Protein 7KV6 (pdb70)

Nearest PDB structures (foldseek):
  7kv6-assembly1_AAA  TM=1.004E+00  e=7.519E-52  Bacteroides fluxus YIT 12057
  7kv7-assembly1_BBB  TM=9.861E-01  e=8.274E-49  Bacteroides fluxus YIT 12057
  7kv5-assembly1_AAA  TM=1.002E+00  e=2.166E-47  Bacteroides fluxus YIT 12057
  7kv7-assembly1_AAA  TM=9.924E-01  e=2.673E-47  Bacteroides fluxus YIT 12057
  1l0q-assembly4_D  TM=6.510E-01  e=2.406E-03  Methanosarcina mazei S-6

Foldseek 3Di:
DDDLVQWDWDWAQDVPNQKTKIATPGNDPPWWKKKDFQQPDIGTDRIDIDGAQAFDKGKMWIDTDDDDDIDIDIDTDHFHDPVPDDPLLQLCQVHRAHKFKKFQPLQAKQQKAKDFAPVGPVDPPGRVVDIAGRNLPVFAFQRQWMKMFGQHRHGKIAIGGPQWFFEAPLQQVVDDFDWDATPSGGTIGGDGDDRIWGWDDDPQWIFIPPQDDNRYGQRGRIWGFPDGGNFKTWTKDAGPRDHRMIMIHIIGTDD

B-factor: mean 34.95, std 10.22, range [0.5, 83.03]

Secondary structure (P-SEA, 3-state):
ccccccccbbbbbcccccbbbbbbbccccccbbbbcccccccccccbbbbbbccbbbbbbbbbbcccbbbbbbbbbbcccccccccaaaaaaaccccbbbbbccccccccccccccccccccccccccccccccccccccccccbbbbbbccccbbbbbbccccccccaaaaaaccccccccccccccccccccccccccccccbbbbcccccccccccccbbbbcccccccccbbbbbcccccbbbbbbbcccc

Solvent-accessible surface area: 12165 Å² total; per-residue (Å²): 98,20,135,65,94,25,13,44,9,64,25,78,78,38,131,55,77,7,47,1,41,0,94,20,64,21,99,49,109,82,21,47,3,38,4,67,2,32,50,83,75,100,28,163,27,89,97,20,90,2,43,0,38,20,30,69,85,33,70,0,18,0,23,0,93,122,42,61,27,68,28,81,67,102,23,103,9,79,100,25,19,110,96,56,8,75,93,72,0,24,60,0,1,51,20,54,114,56,74,37,34,1,26,4,11,96,66,110,101,13,0,3,0,18,0,4,3,63,83,30,135,98,78,81,31,68,20,65,128,91,55,0,72,41,75,35,25,48,122,14,2,0,19,64,0,35,0,18,0,30,4,101,31,14,50,30,1,42,8,79,25,166,23,68,0,2,0,21,33,32,0,19,124,142,26,138,25,94,46,61,107,24,65,28,23,64,60,11,0,92,46,147,21,107,175,67,6,70,4,74,9,110,51,78,94,0,95,10,30,78,114,0,2,1,0,3,21,3,31,28,25,45,2,42,13,98,45,27,66,123,100,40,0,36,0,12,8,67,10,72,39,53,116,25,36,1,18,1,0,50,1,36,39,109,145

Sequence (255 aa):
KPQESQLSFTATPGSNPNVVTLKNTSSLKGLVVTWDLGNGVTAKGEEVVASYPFANTYTIAMTAYNGSTTITQTITIANNDESQIEPKAIILAGGLTGSKTWVFDRAHDGHFGVGPGAGNPDYNGTPSWWSCPAEGKAECALYENEFSFHLDGGYNMMTWVNKGKIYTNGAGKDKLPGVATVPGAGDFDVEYIPKEAYTFTVDGDDKLKLSDDAFFGHFAGTSTYTIKTLNENELYLECSSAVESGNGWWYRFVPKK

Structure (mmCIF, N/CA/C/O backbone):
data_7KV6
#
_entry.id   7KV6
#
_cell.length_a   59.980
_cell.length_b   77.222
_cell.length_c   148.379
_cell.angle_alpha   90.000
_cell.angle_beta   90.000
_cell.angle_gamma   90.000
#
_symmetry.space_group_name_H-M   'I 2 2 2'
#
loop_
_entity.id
_entity.type
_entity.pdbx_description
1 polymer 'PKD domain protein'
2 branched beta-D-glucopyranose-(1-4)-beta-D-glucopyranose-(1-3)-beta-D-glucopyranose
3 non-polymer GUANIDINE
4 water water
#
loop_
_atom_site.group_PDB
_atom_site.id
_atom_site.type_symbol
_atom_site.label_atom_id
_atom_site.label_alt_id
_atom_site.label_comp_id
_atom_site.label_asym_id
_atom_site.label_entity_id
_atom_site.label_seq_id
_atom_site.pdbx_PDB_ins_code
_atom_site.Cartn_x
_atom_site.Cartn_y
_atom_site.Cartn_z
_atom_site.occupancy
_atom_site.B_iso_or_equiv
_atom_site.auth_seq_id
_atom_site.auth_comp_id
_atom_site.auth_asym_id
_atom_site.auth_atom_id
_atom_site.pdbx_PDB_model_num
ATOM 1 N N . LYS A 1 34 ? -20.346 -2.984 16.173 1.000 67.910 34 LYS AAA N 1
ATOM 2 C CA . LYS A 1 34 ? -20.097 -4.071 15.156 1.000 61.160 34 LYS AAA CA 1
ATOM 3 C C . LYS A 1 34 ? -19.693 -5.344 15.905 1.000 68.740 34 LYS AAA C 1
ATOM 4 O O . LYS A 1 34 ? -18.891 -5.303 16.839 1.000 56.980 34 LYS AAA O 1
ATOM 10 N N . PRO A 1 35 ? -20.233 -6.529 15.538 1.000 64.550 35 PRO AAA N 1
ATOM 11 C CA . PRO A 1 35 ? -19.742 -7.788 16.098 1.000 61.960 35 PRO AAA CA 1
ATOM 12 C C . PRO A 1 35 ? -18.217 -7.966 15.990 1.000 59.550 35 PRO AAA C 1
ATOM 13 O O . PRO A 1 35 ? -17.600 -7.480 15.061 1.000 60.070 35 PRO AAA O 1
ATOM 24 N N . GLN A 1 36 ? -17.621 -8.651 16.962 1.000 59.260 36 GLN AAA N 1
ATOM 25 C CA . GLN A 1 36 ? -16.158 -8.924 17.012 1.000 57.490 36 GLN AAA CA 1
ATOM 26 C C . GLN A 1 36 ? -15.923 -10.299 16.378 1.000 62.470 36 GLN AAA C 1
ATOM 27 O O . GLN A 1 36 ? -16.640 -11.217 16.772 1.000 50.260 36 GLN AAA O 1
ATOM 41 N N . GLU A 1 37 ? -14.963 -10.444 15.451 1.000 60.060 37 GLU AAA N 1
ATOM 42 C CA . GLU A 1 37 ? -14.693 -11.739 14.757 1.000 60.510 37 GLU AAA CA 1
ATOM 43 C C . GLU A 1 37 ? -14.705 -12.883 15.798 1.000 66.910 37 GLU AAA C 1
ATOM 44 O O . GLU A 1 37 ? -15.186 -13.982 15.437 1.000 65.930 37 GLU AAA O 1
ATOM 50 N N . SER A 1 38 ? -14.299 -12.613 17.057 1.000 67.910 38 SER AAA N 1
ATOM 51 C CA . SER A 1 38 ? -14.325 -13.517 18.253 1.000 64.740 38 SER AAA CA 1
ATOM 52 C C . SER A 1 38 ? -15.746 -13.952 18.663 1.000 57.440 38 SER AAA C 1
ATOM 53 O O . SER A 1 38 ? -15.902 -15.048 19.194 1.000 61.490 38 SER AAA O 1
ATOM 59 N N . GLN A 1 39 ? -16.748 -13.098 18.527 1.000 52.210 39 GLN AAA N 1
ATOM 60 C CA . GLN A 1 39 ? -18.155 -13.398 18.902 1.000 47.110 39 GLN AAA CA 1
ATOM 61 C C . GLN A 1 39 ? -18.831 -14.379 17.910 1.000 45.920 39 GLN AAA C 1
ATOM 62 O O . GLN A 1 39 ? -19.920 -14.886 18.219 1.000 43.930 39 GLN AAA O 1
ATOM 68 N N . LEU A 1 40 ? -18.286 -14.529 16.706 1.000 50.530 40 LEU AAA N 1
ATOM 69 C CA . LEU A 1 40 ? -19.062 -15.115 15.582 1.000 44.670 40 LEU AAA CA 1
ATOM 70 C C . LEU A 1 40 ? -18.594 -16.551 15.366 1.000 42.890 40 LEU AAA C 1
ATOM 71 O O . LEU A 1 40 ? -17.367 -16.832 15.394 1.000 46.190 40 LEU AAA O 1
ATOM 87 N N . SER A 1 41 ? -19.547 -17.444 15.109 1.000 42.320 41 SER AAA N 1
ATOM 88 C CA . SER A 1 41 ? -19.197 -18.814 14.685 1.000 40.690 41 SER AAA CA 1
ATOM 89 C C . SER A 1 41 ? -20.340 -19.412 13.851 1.000 33.350 41 SER AAA C 1
ATOM 90 O O . SER A 1 41 ? -21.500 -18.970 13.952 1.000 33.400 41 SER AAA O 1
ATOM 98 N N . PHE A 1 42 ? -20.012 -20.443 13.072 1.000 40.130 42 PHE AAA N 1
ATOM 99 C CA . PHE A 1 42 ? -21.018 -21.264 12.360 1.000 37.660 42 PHE AAA CA 1
ATOM 100 C C . PHE A 1 42 ? -20.468 -22.688 12.204 1.000 35.930 42 PHE AAA C 1
ATOM 101 O O . PHE A 1 42 ? -19.231 -22.936 12.267 1.000 35.350 42 PHE AAA O 1
ATOM 118 N N . THR A 1 43 ? -21.403 -23.607 11.952 1.000 34.340 43 THR AAA N 1
ATOM 119 C CA . THR A 1 43 ? -21.102 -24.995 11.579 1.000 31.350 43 THR AAA CA 1
ATOM 120 C C . THR A 1 43 ? -21.504 -25.196 10.120 1.000 29.370 43 THR AAA C 1
ATOM 121 O O . THR A 1 43 ? -22.527 -24.625 9.691 1.000 30.230 43 THR AAA O 1
ATOM 132 N N . ALA A 1 44 ? -20.713 -26.009 9.447 1.000 32.500 44 ALA AAA N 1
ATOM 133 C CA . ALA A 1 44 ? -20.993 -26.453 8.065 1.000 31.360 44 ALA AAA CA 1
ATOM 134 C C . ALA A 1 44 ? -21.053 -27.967 8.105 1.000 32.250 44 ALA AAA C 1
ATOM 135 O O . ALA A 1 44 ? -20.005 -28.593 8.244 1.000 36.340 44 ALA AAA O 1
ATOM 142 N N . THR A 1 45 ? -22.259 -28.516 8.055 1.000 31.170 45 THR AAA N 1
ATOM 143 C CA . THR A 1 45 ? -22.478 -29.961 8.271 1.000 30.000 45 THR AAA CA 1
ATOM 144 C C . THR A 1 45 ? -22.906 -30.613 6.970 1.000 28.850 45 THR AAA C 1
ATOM 145 O O . THR A 1 45 ? -24.039 -30.389 6.544 1.000 29.610 45 THR AAA O 1
ATOM 156 N N . PRO A 1 46 ? -22.092 -31.515 6.400 1.000 28.190 46 PRO AAA N 1
ATOM 157 C CA . PRO A 1 46 ? -22.492 -32.297 5.228 1.000 28.050 46 PRO AAA CA 1
ATOM 158 C C . PRO A 1 46 ? -23.624 -33.274 5.554 1.000 29.620 46 PRO AAA C 1
ATOM 159 O O . PRO A 1 46 ? -23.603 -33.854 6.670 1.000 33.450 46 PRO AAA O 1
ATOM 170 N N . GLY A 1 47 ? -24.616 -33.397 4.691 1.000 29.700 47 GLY AAA N 1
ATOM 171 C CA . GLY A 1 47 ? -25.765 -34.300 4.922 1.000 30.820 47 GLY AAA CA 1
ATOM 172 C C . GLY A 1 47 ? -25.493 -35.714 4.436 1.000 28.100 47 GLY AAA C 1
ATOM 173 O O . GLY A 1 47 ? -24.330 -36.034 4.061 1.000 29.330 47 GLY AAA O 1
ATOM 177 N N . SER A 1 48 ? -26.520 -36.561 4.418 1.000 29.140 48 SER AAA N 1
ATOM 178 C CA . SER A 1 48 ? -26.359 -37.950 3.905 1.000 28.730 48 SER AAA CA 1
ATOM 179 C C . SER A 1 48 ? -25.874 -37.881 2.456 1.000 26.430 48 SER AAA C 1
ATOM 180 O O . SER A 1 48 ? -25.089 -38.704 2.083 1.000 27.610 48 SER AAA O 1
ATOM 188 N N . ASN A 1 49 ? -26.311 -36.851 1.689 1.000 27.700 49 ASN AAA N 1
ATOM 189 C CA . ASN A 1 49 ? -25.628 -36.383 0.451 1.000 27.340 49 ASN AAA CA 1
ATOM 190 C C . ASN A 1 49 ? -24.590 -35.359 0.906 1.000 25.700 49 ASN AAA C 1
ATOM 191 O O . ASN A 1 49 ? -24.964 -34.242 1.245 1.000 29.060 49 ASN AAA O 1
ATOM 202 N N . PRO A 1 50 ? -23.295 -35.687 0.949 1.000 24.700 50 PRO AAA N 1
ATOM 203 C CA . PRO A 1 50 ? -22.308 -34.775 1.524 1.000 27.340 50 PRO AAA CA 1
ATOM 204 C C . PRO A 1 50 ? -22.049 -33.560 0.607 1.000 27.350 50 PRO AAA C 1
ATOM 205 O O . PRO A 1 50 ? -21.420 -32.619 1.051 1.000 28.920 50 PRO AAA O 1
ATOM 216 N N . ASN A 1 51 ? -22.602 -33.566 -0.603 1.000 25.970 51 ASN AAA N 1
ATOM 217 C CA . ASN A 1 51 ? -22.499 -32.376 -1.482 1.000 25.530 51 ASN AAA CA 1
ATOM 218 C C . ASN A 1 51 ? -23.547 -31.348 -1.090 1.000 27.790 51 ASN AAA C 1
ATOM 219 O O . ASN A 1 51 ? -23.600 -30.260 -1.707 1.000 28.580 51 ASN AAA O 1
ATOM 230 N N . VAL A 1 52 ? -24.427 -31.672 -0.158 1.000 26.820 52 VAL AAA N 1
ATOM 231 C CA . VAL A 1 52 ? -25.450 -30.724 0.333 1.000 24.680 52 VAL AAA CA 1
ATOM 232 C C . VAL A 1 52 ? -25.145 -30.449 1.793 1.000 28.370 52 VAL AAA C 1
ATOM 233 O O . VAL A 1 52 ? -25.130 -31.398 2.603 1.000 28.060 52 VAL AAA O 1
ATOM 246 N N . VAL A 1 53 ? -24.840 -29.191 2.077 1.000 27.410 53 VAL AAA N 1
ATOM 247 C CA . VAL A 1 53 ? -24.211 -28.790 3.366 1.000 26.140 53 VAL AAA CA 1
ATOM 248 C C . VAL A 1 53 ? -25.139 -27.822 4.076 1.000 28.340 53 VAL AAA C 1
ATOM 249 O O . VAL A 1 53 ? -25.627 -26.889 3.462 1.000 29.820 53 VAL AAA O 1
ATOM 262 N N . THR A 1 54 ? -25.390 -28.062 5.360 1.000 27.110 54 THR AAA N 1
ATOM 263 C CA . THR A 1 54 ? -26.232 -27.180 6.179 1.000 25.030 54 THR AAA CA 1
ATOM 264 C C . THR A 1 54 ? -25.331 -26.197 6.926 1.000 28.060 54 THR AAA C 1
ATOM 265 O O . THR A 1 54 ? -24.371 -26.648 7.603 1.000 28.350 54 THR AAA O 1
ATOM 276 N N . LEU A 1 55 ? -25.611 -24.910 6.752 1.000 28.710 55 LEU AAA N 1
ATOM 277 C CA . LEU A 1 55 ? -24.811 -23.813 7.341 1.000 30.880 55 LEU AAA CA 1
ATOM 278 C C . LEU A 1 55 ? -25.648 -23.271 8.497 1.000 30.540 55 LEU AAA C 1
ATOM 279 O O . LEU A 1 55 ? -26.822 -22.886 8.290 1.000 29.140 55 LEU AAA O 1
ATOM 295 N N . LYS A 1 56 ? -25.111 -23.328 9.721 1.000 34.310 56 LYS AAA N 1
ATOM 296 C CA . LYS A 1 56 ? -25.889 -22.873 10.892 1.000 32.970 56 LYS AAA CA 1
ATOM 297 C C . LYS A 1 56 ? -25.081 -21.860 11.706 1.000 31.400 56 LYS AAA C 1
ATOM 298 O O . LYS A 1 56 ? -23.926 -22.123 12.044 1.000 31.870 56 LYS AAA O 1
ATOM 317 N N . ASN A 1 57 ? -25.689 -20.704 11.947 1.000 36.310 57 ASN AAA N 1
ATOM 318 C CA . ASN A 1 57 ? -25.144 -19.640 12.829 1.000 34.990 57 ASN AAA CA 1
ATOM 319 C C . ASN A 1 57 ? -25.084 -20.193 14.267 1.000 33.000 57 ASN AAA C 1
ATOM 320 O O . ASN A 1 57 ? -26.133 -20.630 14.739 1.000 36.770 57 ASN AAA O 1
ATOM 331 N N . THR A 1 58 ? -23.889 -20.205 14.863 1.000 36.180 58 THR AAA N 1
ATOM 332 C CA . THR A 1 58 ? -23.66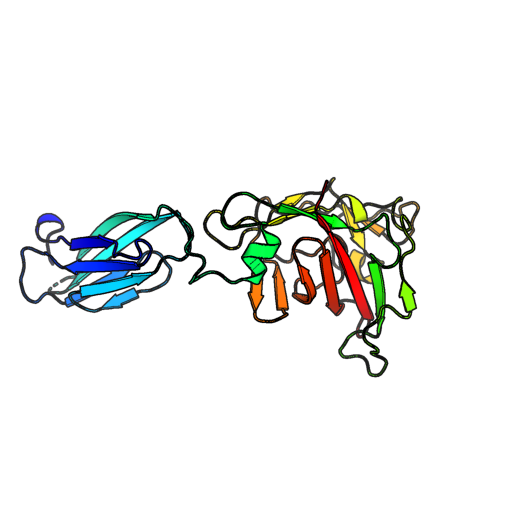0 -20.667 16.265 1.000 37.050 58 THR AAA CA 1
ATOM 333 C C . THR A 1 58 ? -23.050 -19.531 17.107 1.000 44.450 58 THR AAA C 1
ATOM 334 O O . THR A 1 58 ? -22.426 -19.815 18.143 1.000 44.580 58 THR AAA O 1
ATOM 345 N N . SER A 1 59 ? -23.259 -18.282 16.713 1.000 41.880 59 SER AAA N 1
ATOM 346 C CA . SER A 1 59 ? -22.539 -17.112 17.272 1.000 43.050 59 SER AAA CA 1
ATOM 347 C C . SER A 1 59 ? -22.880 -16.908 18.753 1.000 45.940 59 SER AAA C 1
ATOM 348 O O . SER A 1 59 ? -23.988 -17.283 19.177 1.000 42.560 59 SER AAA O 1
ATOM 356 N N . SER A 1 60 ? -21.955 -16.286 19.486 1.000 51.060 60 SER AAA N 1
ATOM 357 C CA . SER A 1 60 ? -22.123 -15.991 20.939 1.000 59.030 60 SER AAA CA 1
ATOM 358 C C . SER A 1 60 ? -23.090 -14.812 21.193 1.000 57.310 60 SER AAA C 1
ATOM 359 O O . SER A 1 60 ? -23.420 -14.627 22.355 1.000 50.950 60 SER AAA O 1
ATOM 367 N N . LEU A 1 61 ? -23.504 -14.037 20.173 1.000 56.770 61 LEU AAA N 1
ATOM 368 C CA . LEU A 1 61 ? -24.494 -12.921 20.271 1.000 56.160 61 LEU AAA CA 1
ATOM 369 C C . LEU A 1 61 ? -25.836 -13.384 19.716 1.000 56.880 61 LEU AAA C 1
ATOM 370 O O . LEU A 1 61 ? -25.784 -14.052 18.692 1.000 60.410 61 LEU AAA O 1
ATOM 376 N N . LYS A 1 62 ? -26.977 -13.002 20.315 1.000 56.410 62 LYS AAA N 1
ATOM 377 C CA . LYS A 1 62 ? -28.341 -13.532 19.991 1.000 62.530 62 LYS AAA CA 1
ATOM 378 C C . LYS A 1 62 ? -29.111 -12.604 19.028 1.000 68.740 62 LYS AAA C 1
ATOM 379 O O . LYS A 1 62 ? -28.914 -11.361 19.073 1.000 59.010 62 LYS AAA O 1
ATOM 385 N N . GLY A 1 63 ? -29.962 -13.206 18.184 1.000 71.370 63 GLY AAA N 1
ATOM 386 C CA . GLY A 1 63 ? -30.786 -12.531 17.161 1.000 71.910 63 GLY AAA CA 1
ATOM 387 C C . GLY A 1 63 ? -30.011 -11.499 16.351 1.000 71.080 63 GLY AAA C 1
ATOM 388 O O . GLY A 1 63 ? -30.553 -10.394 16.141 1.000 72.060 63 GLY AAA O 1
ATOM 392 N N . LEU A 1 64 ? -28.787 -11.824 15.914 1.000 66.930 64 LEU AAA N 1
ATOM 393 C CA . LEU A 1 64 ? -28.098 -11.115 14.800 1.000 62.540 64 LEU AAA CA 1
ATOM 394 C C . LEU A 1 64 ? -28.934 -11.346 13.521 1.000 57.860 64 LEU AAA C 1
ATOM 395 O O . LEU A 1 64 ? -29.819 -12.227 13.551 1.000 58.630 64 LEU AAA O 1
ATOM 401 N N . VAL A 1 65 ? -28.758 -10.554 12.461 1.000 55.660 65 VAL AAA N 1
ATOM 402 C CA . VAL A 1 65 ? -29.243 -10.908 11.088 1.000 50.860 65 VAL AAA CA 1
ATOM 403 C C . VAL A 1 65 ? -28.032 -11.514 10.369 1.000 45.760 65 VAL AAA C 1
ATOM 404 O O . VAL A 1 65 ? -26.987 -10.864 10.366 1.000 42.040 65 VAL AAA O 1
ATOM 409 N N . VAL A 1 66 ? -28.076 -12.754 9.868 1.000 44.160 66 VAL AAA N 1
ATOM 410 C CA . VAL A 1 66 ? -26.856 -13.309 9.201 1.000 45.800 66 VAL AAA CA 1
ATOM 411 C C . VAL A 1 66 ? -27.180 -13.571 7.729 1.000 38.490 66 VAL AAA C 1
ATOM 412 O O . VAL A 1 66 ? -28.285 -14.035 7.429 1.000 40.470 66 VAL AAA O 1
ATOM 425 N N . THR A 1 67 ? -26.223 -13.202 6.886 1.000 41.840 67 THR AAA N 1
ATOM 426 C CA . THR A 1 67 ? -26.203 -13.487 5.436 1.000 39.880 67 THR AAA CA 1
ATOM 427 C C . THR A 1 67 ? -24.989 -14.359 5.149 1.000 40.240 67 THR AAA C 1
ATOM 428 O O . THR A 1 67 ? -24.069 -14.459 5.967 1.000 41.360 67 THR AAA O 1
ATOM 439 N N . TRP A 1 68 ? -25.064 -15.079 4.040 1.000 35.550 68 TRP AAA N 1
ATOM 440 C CA . TRP A 1 68 ? -24.033 -16.049 3.680 1.000 36.240 68 TRP AAA CA 1
ATOM 441 C C . TRP A 1 68 ? -23.627 -15.852 2.231 1.000 34.200 68 TRP AAA C 1
ATOM 442 O O . TRP A 1 68 ? -24.512 -15.623 1.404 1.000 38.640 68 TRP AAA O 1
ATOM 463 N N . ASP A 1 69 ? -22.344 -16.014 2.010 1.000 35.070 69 ASP AAA N 1
ATOM 464 C CA . ASP A 1 69 ? -21.758 -16.301 0.693 1.000 38.930 69 ASP AAA CA 1
ATOM 465 C C . ASP A 1 69 ? -21.385 -17.778 0.696 1.000 36.200 69 ASP AAA C 1
ATOM 466 O O . ASP A 1 69 ? -20.409 -18.165 1.373 1.000 36.200 69 ASP AAA O 1
ATOM 475 N N . LEU A 1 70 ? -22.106 -18.593 -0.082 1.000 35.180 70 LEU AAA N 1
ATOM 476 C CA . LEU A 1 70 ? -21.854 -20.051 -0.037 1.000 34.620 70 LEU AAA CA 1
ATOM 477 C C . LEU A 1 70 ? -20.644 -20.473 -0.860 1.000 38.130 70 LEU AAA C 1
ATOM 478 O O . LEU A 1 70 ? -20.309 -21.647 -0.813 1.000 35.390 70 LEU AAA O 1
ATOM 494 N N . GLY A 1 71 ? -19.960 -19.567 -1.569 1.000 36.190 71 GLY AAA N 1
ATOM 495 C CA . GLY A 1 71 ? -18.705 -19.896 -2.265 1.000 35.900 71 GLY AAA CA 1
ATOM 496 C C . GLY A 1 71 ? -18.980 -20.538 -3.625 1.000 35.220 71 GLY AAA C 1
ATOM 497 O O . GLY A 1 71 ? -18.023 -20.953 -4.260 1.000 39.400 71 GLY AAA O 1
ATOM 501 N N . ASN A 1 72 ? -20.249 -20.653 -4.015 1.000 34.440 72 ASN AAA N 1
ATOM 502 C CA . ASN A 1 72 ? -20.669 -21.404 -5.242 1.000 42.980 72 ASN AAA CA 1
ATOM 503 C C . ASN A 1 72 ? -21.482 -20.476 -6.153 1.000 41.620 72 ASN AAA C 1
ATOM 504 O O . ASN A 1 72 ? -22.243 -21.004 -6.968 1.000 40.780 72 ASN AAA O 1
ATOM 515 N N . GLY A 1 73 ? -21.416 -19.159 -5.920 1.000 42.330 73 GLY AAA N 1
ATOM 516 C CA . GLY A 1 73 ? -22.199 -18.132 -6.624 1.000 43.450 73 GLY AAA CA 1
ATOM 517 C C . GLY A 1 73 ? -23.517 -17.798 -5.952 1.000 42.860 73 GLY AAA C 1
ATOM 518 O O . GLY A 1 73 ? -24.217 -16.925 -6.461 1.000 43.110 73 GLY AAA O 1
ATOM 522 N N . VAL A 1 74 ? -23.893 -18.465 -4.852 1.000 36.740 74 VAL AAA N 1
ATOM 523 C CA . VAL A 1 74 ? -25.227 -18.286 -4.210 1.000 34.940 74 VAL AAA CA 1
ATOM 524 C C . VAL A 1 74 ? -24.982 -17.526 -2.907 1.000 33.740 74 VAL AAA C 1
ATOM 525 O O . VAL A 1 74 ? -23.947 -17.785 -2.276 1.000 35.490 74 VAL AAA O 1
ATOM 538 N N . THR A 1 75 ? -25.881 -16.604 -2.587 1.000 36.400 75 THR AAA N 1
ATOM 539 C CA . THR A 1 75 ? -25.910 -15.897 -1.283 1.000 36.310 75 THR AAA CA 1
ATOM 540 C C . THR A 1 75 ? -27.245 -16.210 -0.643 1.000 37.060 75 THR AAA C 1
ATOM 541 O O . THR A 1 75 ? -28.205 -16.560 -1.339 1.000 37.820 75 THR AAA O 1
ATOM 552 N N . ALA A 1 76 ? -27.315 -16.155 0.682 1.000 35.630 76 ALA AAA N 1
ATOM 553 C CA . ALA A 1 76 ? -28.519 -16.566 1.414 1.000 37.330 76 ALA AAA CA 1
ATOM 554 C C . ALA A 1 76 ? -28.625 -15.718 2.689 1.000 33.130 76 ALA AAA C 1
ATOM 555 O O . ALA A 1 76 ? -27.609 -15.147 3.088 1.000 38.740 76 ALA AAA O 1
ATOM 562 N N . LYS A 1 77 ? -29.823 -15.640 3.231 1.000 37.230 77 LYS AAA N 1
ATOM 563 C CA . LYS A 1 77 ? -30.095 -14.980 4.531 1.000 39.080 77 LYS AAA CA 1
ATOM 564 C C . LYS A 1 77 ? -30.998 -15.887 5.362 1.000 36.440 77 LYS AAA C 1
ATOM 565 O O . LYS A 1 77 ? -32.027 -16.365 4.877 1.000 39.290 77 LYS AAA O 1
ATOM 584 N N . GLY A 1 78 ? -30.630 -16.081 6.633 1.000 41.510 78 GLY AAA N 1
ATOM 585 C CA . GLY A 1 78 ? -31.323 -16.997 7.548 1.000 40.350 78 GLY AAA CA 1
ATOM 586 C C . GLY A 1 78 ? -30.343 -17.573 8.554 1.000 34.590 78 GLY AAA C 1
ATOM 587 O O . GLY A 1 78 ? -29.143 -17.617 8.283 1.000 37.230 78 GLY AAA O 1
ATOM 591 N N . GLU A 1 79 ? -30.858 -18.028 9.694 1.000 39.280 79 GLU AAA N 1
ATOM 592 C CA . GLU A 1 79 ? -30.021 -18.598 10.771 1.000 38.910 79 GLU AAA CA 1
ATOM 593 C C . GLU A 1 79 ? -29.434 -19.924 10.268 1.000 34.070 79 GLU AAA C 1
ATOM 594 O O . GLU A 1 79 ? -28.329 -20.300 10.706 1.000 32.210 79 GLU AAA O 1
ATOM 606 N N . GLU A 1 80 ? -30.214 -20.657 9.478 1.000 34.140 80 GLU AAA N 1
ATOM 607 C CA . GLU A 1 80 ? -29.783 -21.994 8.998 1.000 31.900 80 GLU AAA CA 1
ATOM 608 C C . GLU A 1 80 ? -30.197 -22.112 7.531 1.000 30.030 80 GLU AAA C 1
ATOM 609 O O . GLU A 1 80 ? -31.386 -21.965 7.255 1.000 31.880 80 GLU AAA O 1
ATOM 621 N N . VAL A 1 81 ? -29.226 -22.330 6.669 1.000 31.880 81 VAL AAA N 1
ATOM 622 C CA . VAL A 1 81 ? -29.451 -22.396 5.200 1.000 31.580 81 VAL AAA CA 1
ATOM 623 C C . VAL A 1 81 ? -28.749 -23.633 4.683 1.000 30.760 81 VAL AAA C 1
ATOM 624 O O . VAL A 1 81 ? -27.810 -24.078 5.312 1.000 31.760 81 VAL AAA O 1
ATOM 637 N N . VAL A 1 82 ? -29.125 -24.056 3.479 1.000 29.150 82 VAL AAA N 1
ATOM 638 C CA . VAL A 1 82 ? -28.485 -25.206 2.829 1.000 26.690 82 VAL AAA CA 1
ATOM 639 C C . VAL A 1 82 ? -27.807 -24.764 1.527 1.000 28.630 82 VAL AAA C 1
ATOM 640 O O . VAL A 1 82 ? -28.364 -23.883 0.825 1.000 31.450 82 VAL AAA O 1
ATOM 653 N N . ALA A 1 83 ? -26.627 -25.316 1.278 1.000 26.050 83 ALA AAA N 1
ATOM 654 C CA . ALA A 1 83 ? -25.778 -25.039 0.107 1.000 27.650 83 ALA AAA CA 1
ATOM 655 C C . ALA A 1 83 ? -25.595 -26.364 -0.615 1.000 31.070 83 ALA AAA C 1
ATOM 656 O O . ALA A 1 83 ? -25.455 -27.381 0.056 1.000 31.630 83 ALA AAA O 1
ATOM 663 N N . SER A 1 84 ? -25.534 -26.327 -1.928 1.000 26.880 84 SER AAA N 1
ATOM 664 C CA . SER A 1 84 ? -25.300 -27.538 -2.739 1.000 28.500 84 SER AAA CA 1
ATOM 665 C C . SER A 1 84 ? -24.104 -27.292 -3.650 1.000 28.750 84 SER AAA C 1
ATOM 666 O O . SER A 1 84 ? -24.022 -26.213 -4.303 1.000 28.700 84 SER AAA O 1
ATOM 674 N N . TYR A 1 85 ? -23.212 -28.272 -3.745 1.000 26.170 85 TYR AAA N 1
ATOM 675 C CA . TYR A 1 85 ? -21.958 -28.167 -4.524 1.000 30.030 85 TYR AAA CA 1
ATOM 676 C C . TYR A 1 85 ? -21.901 -29.373 -5.447 1.000 30.670 85 TYR AAA C 1
ATOM 677 O O . TYR A 1 85 ? -21.479 -30.447 -5.015 1.000 31.390 85 TYR AAA O 1
ATOM 695 N N . PRO A 1 86 ? -22.269 -29.230 -6.735 1.000 30.730 86 PRO AAA N 1
ATOM 696 C CA . PRO A 1 86 ? -22.193 -30.364 -7.662 1.000 28.810 86 PRO AAA CA 1
ATOM 697 C C . PRO A 1 86 ? -20.774 -30.926 -7.732 1.000 27.860 86 PRO AAA C 1
ATOM 698 O O . PRO A 1 86 ? -20.583 -32.120 -7.914 1.000 28.700 86 PRO AAA O 1
ATOM 709 N N . PHE A 1 87 ? -19.777 -30.050 -7.733 1.000 26.930 87 PHE AAA N 1
ATOM 710 C CA . PHE A 1 87 ? -18.376 -30.436 -8.058 1.000 27.090 87 PHE AAA CA 1
ATOM 711 C C . PHE A 1 87 ? -17.492 -30.556 -6.811 1.000 26.220 87 PHE AAA C 1
ATOM 712 O O . PHE A 1 87 ? -17.496 -29.662 -5.945 1.000 27.300 87 PHE AAA O 1
ATOM 729 N N . ALA A 1 88 ? -16.720 -31.641 -6.737 1.000 29.080 88 ALA AAA N 1
ATOM 730 C CA . ALA A 1 88 ? -15.631 -31.796 -5.743 1.000 31.010 88 ALA AAA CA 1
ATOM 731 C C . ALA A 1 88 ? -14.714 -30.598 -5.887 1.000 33.330 88 ALA AAA C 1
ATOM 732 O O . ALA A 1 88 ? -14.359 -30.209 -7.049 1.000 34.000 88 ALA AAA O 1
ATOM 739 N N . ASN A 1 89 ? -14.480 -29.917 -4.781 1.000 30.990 89 ASN AAA N 1
ATOM 740 C CA . ASN A 1 89 ? -13.497 -28.820 -4.705 1.000 32.090 89 ASN AAA CA 1
ATOM 741 C C . ASN A 1 89 ? -13.393 -28.375 -3.242 1.000 37.470 89 ASN AAA C 1
ATOM 742 O O . ASN A 1 89 ? -14.175 -28.862 -2.418 1.000 31.970 89 ASN AAA O 1
ATOM 753 N N . THR A 1 90 ? -12.507 -27.429 -2.947 1.000 33.870 90 THR AAA N 1
ATOM 754 C CA . THR A 1 90 ? -12.608 -26.619 -1.708 1.000 34.870 90 THR AAA CA 1
ATOM 755 C C . THR A 1 90 ? -13.336 -25.310 -2.005 1.000 35.780 90 THR AAA C 1
ATOM 756 O O . THR A 1 90 ? -13.184 -24.728 -3.116 1.000 40.970 90 THR AAA O 1
ATOM 767 N N . TYR A 1 91 ? -14.173 -24.906 -1.077 1.000 33.720 91 TYR AAA N 1
ATOM 768 C CA . TYR A 1 91 ? -15.043 -23.725 -1.197 1.000 29.540 91 TYR AAA CA 1
ATOM 769 C C . TYR A 1 91 ? -14.832 -22.905 0.075 1.000 33.630 91 TYR AAA C 1
ATOM 770 O O . TYR A 1 91 ? -14.656 -23.486 1.168 1.000 36.770 91 TYR AAA O 1
ATOM 788 N N . THR A 1 92 ? -14.968 -21.600 -0.075 1.000 37.720 92 THR AAA N 1
ATOM 789 C CA . THR A 1 92 ? -14.918 -20.641 1.041 1.000 36.160 92 THR AAA CA 1
ATOM 790 C C . THR A 1 92 ? -16.340 -20.215 1.331 1.000 33.690 92 THR AAA C 1
ATOM 791 O O . THR A 1 92 ? -17.028 -19.779 0.432 1.000 38.230 92 THR AAA O 1
ATOM 802 N N . ILE A 1 93 ? -16.781 -20.396 2.566 1.000 34.660 93 ILE AAA N 1
ATOM 803 C CA . ILE A 1 93 ? -18.112 -19.937 3.017 1.000 34.520 93 ILE AAA CA 1
ATOM 804 C C . ILE A 1 93 ? -17.878 -18.701 3.877 1.000 35.640 93 ILE AAA C 1
ATOM 805 O O . ILE A 1 93 ? -16.985 -18.787 4.718 1.000 38.560 93 ILE AAA O 1
ATOM 821 N N . ALA A 1 94 ? -18.666 -17.652 3.677 1.000 33.860 94 ALA AAA N 1
ATOM 822 C CA . ALA A 1 94 ? -18.585 -16.401 4.464 1.000 35.520 94 ALA AAA CA 1
ATOM 823 C C . ALA A 1 94 ? -19.929 -16.113 5.113 1.000 39.180 94 ALA AAA C 1
ATOM 824 O O . ALA A 1 94 ? -20.975 -16.021 4.429 1.000 39.160 94 ALA AAA O 1
ATOM 831 N N . MET A 1 95 ? -19.903 -15.968 6.439 1.000 38.460 95 MET AAA N 1
ATOM 832 C CA . MET A 1 95 ? -21.083 -15.519 7.203 1.000 37.100 95 MET AAA CA 1
ATOM 833 C C . MET A 1 95 ? -20.831 -14.083 7.641 1.000 38.090 95 MET AAA C 1
ATOM 834 O O . MET A 1 95 ? -19.750 -13.849 8.192 1.000 40.650 95 MET AAA O 1
ATOM 848 N N . THR A 1 96 ? -21.781 -13.220 7.343 1.000 39.080 96 THR AAA N 1
ATOM 849 C CA . THR A 1 96 ? -21.782 -11.785 7.722 1.000 43.020 96 THR AAA CA 1
ATOM 850 C C . THR A 1 96 ? -22.913 -11.569 8.720 1.000 42.390 96 THR AAA C 1
ATOM 851 O O . THR A 1 96 ? -24.104 -11.769 8.379 1.000 44.010 96 THR AAA O 1
ATOM 862 N N . ALA A 1 97 ? -22.572 -11.149 9.943 1.000 44.880 97 ALA AAA N 1
ATOM 863 C CA . ALA A 1 97 ? -23.570 -10.807 10.978 1.000 47.930 97 ALA AAA CA 1
ATOM 864 C C . ALA A 1 97 ? -23.776 -9.284 10.983 1.000 42.160 97 ALA AAA C 1
ATOM 865 O O . ALA A 1 97 ? -22.787 -8.574 10.802 1.000 45.120 97 ALA AAA O 1
ATOM 872 N N . TYR A 1 98 ? -25.014 -8.847 11.169 1.000 50.970 98 TYR AAA N 1
ATOM 873 C CA . TYR A 1 98 ? -25.440 -7.424 11.210 1.000 58.040 98 TYR AAA CA 1
ATOM 874 C C . TYR A 1 98 ? -26.091 -7.109 12.561 1.000 57.840 98 TYR AAA C 1
ATOM 875 O O . TYR A 1 98 ? -27.053 -7.834 12.903 1.000 58.370 98 TYR AAA O 1
ATOM 893 N N . ASN A 1 99 ? -25.609 -6.066 13.262 1.000 60.370 99 ASN AAA N 1
ATOM 894 C CA . ASN A 1 99 ? -26.266 -5.435 14.451 1.000 66.760 99 ASN AAA CA 1
ATOM 895 C C . ASN A 1 99 ? -26.559 -3.954 14.162 1.000 66.520 99 ASN AAA C 1
ATOM 896 O O . ASN A 1 99 ? -25.664 -3.299 13.566 1.000 62.740 99 ASN AAA O 1
ATOM 907 C CA . GLY A 1 102 ? -22.234 -2.808 12.270 1.000 53.490 102 GLY AAA CA 1
ATOM 908 C C . GLY A 1 102 ? -22.415 -4.151 11.547 1.000 51.100 102 GLY AAA C 1
ATOM 909 O O . GLY A 1 102 ? -23.349 -4.892 11.920 1.000 64.400 102 GLY AAA O 1
ATOM 912 N N . SER A 1 103 ? -21.573 -4.444 10.546 1.000 55.620 103 SER AAA N 1
ATOM 913 C CA . SER A 1 103 ? -21.475 -5.744 9.811 1.000 52.480 103 SER AAA CA 1
ATOM 914 C C . SER A 1 103 ? -20.100 -6.344 10.086 1.000 50.070 103 SER AAA C 1
ATOM 915 O O . SER A 1 103 ? -19.106 -5.603 9.955 1.000 56.360 103 SER AAA O 1
ATOM 921 N N . THR A 1 104 ? -20.032 -7.646 10.389 1.000 46.760 104 THR AAA N 1
ATOM 922 C CA . THR A 1 104 ? -18.758 -8.386 10.516 1.000 46.200 104 THR AAA CA 1
ATOM 923 C C . THR A 1 104 ? -18.879 -9.758 9.833 1.000 43.210 104 THR AAA C 1
ATOM 924 O O . THR A 1 104 ? -19.931 -10.380 9.959 1.000 45.070 104 THR AAA O 1
ATOM 935 N N . THR A 1 105 ? -17.775 -10.215 9.250 1.000 46.870 105 THR AAA N 1
ATOM 936 C CA . THR A 1 105 ? -17.712 -11.374 8.336 1.000 45.280 105 THR AAA CA 1
ATOM 937 C C . THR A 1 105 ? -16.635 -12.312 8.831 1.000 47.440 105 THR AAA C 1
ATOM 938 O O . THR A 1 105 ? -15.504 -11.853 9.032 1.000 45.120 105 THR AAA O 1
ATOM 949 N N . ILE A 1 106 ? -16.985 -13.587 8.973 1.000 41.510 106 ILE AAA N 1
ATOM 950 C CA . ILE A 1 106 ? -15.997 -14.666 9.199 1.000 41.060 106 ILE AAA CA 1
ATOM 951 C C . ILE A 1 106 ? -16.146 -15.695 8.063 1.000 38.270 106 ILE AAA C 1
ATOM 952 O O . ILE A 1 106 ? -17.208 -15.725 7.434 1.000 44.800 106 ILE AAA O 1
ATOM 968 N N . THR A 1 107 ? -15.112 -16.490 7.846 1.000 41.560 107 THR AAA N 1
ATOM 969 C CA . THR A 1 107 ? -15.083 -17.495 6.770 1.000 43.290 107 THR AAA CA 1
ATOM 970 C C . THR A 1 107 ? -14.583 -18.823 7.319 1.000 48.640 107 THR AAA C 1
ATOM 971 O O . THR A 1 107 ? -13.887 -18.852 8.339 1.000 49.450 107 THR AAA O 1
ATOM 982 N N . GLN A 1 108 ? -14.949 -19.901 6.644 1.000 38.330 108 GLN AAA N 1
ATOM 983 C CA . GLN A 1 108 ? -14.258 -21.206 6.732 1.000 40.370 108 GLN AAA CA 1
ATOM 984 C C . GLN A 1 108 ? -14.142 -21.752 5.315 1.000 40.980 108 GLN AAA C 1
ATOM 985 O O . GLN A 1 108 ? -14.919 -21.306 4.476 1.000 40.370 108 GLN AAA O 1
ATOM 999 N N . THR A 1 109 ? -13.257 -22.713 5.128 1.000 39.770 109 THR AAA N 1
ATOM 1000 C CA . THR A 1 109 ? -13.161 -23.526 3.903 1.000 40.040 109 THR AAA CA 1
ATOM 1001 C C . THR A 1 109 ? -13.852 -24.843 4.205 1.000 38.480 109 THR AAA C 1
ATOM 1002 O O . THR A 1 109 ? -13.838 -25.290 5.380 1.000 42.060 109 THR AAA O 1
ATOM 1013 N N . ILE A 1 110 ? -14.495 -25.411 3.191 1.000 34.600 110 ILE AAA N 1
ATOM 1014 C CA . ILE A 1 110 ? -14.968 -26.815 3.225 1.000 36.860 110 ILE AAA CA 1
ATOM 1015 C C . ILE A 1 110 ? -14.387 -27.505 2.017 1.000 32.350 110 ILE AAA C 1
ATOM 1016 O O . ILE A 1 110 ? -14.239 -26.877 0.959 1.000 37.120 110 ILE AAA O 1
ATOM 1032 N N . THR A 1 111 ? -14.148 -28.784 2.177 1.000 34.700 111 THR AAA N 1
ATOM 1033 C CA . THR A 1 111 ? -13.751 -29.678 1.090 1.000 34.610 111 THR AAA CA 1
ATOM 1034 C C . THR A 1 111 ? -14.937 -30.562 0.749 1.000 34.640 111 THR AAA C 1
ATOM 1035 O O . THR A 1 111 ? -15.414 -31.303 1.619 1.000 33.600 111 THR AAA O 1
ATOM 1046 N N . ILE A 1 112 ? -15.379 -30.473 -0.498 1.000 30.340 112 ILE AAA N 1
ATOM 1047 C CA . ILE A 1 112 ? -16.350 -31.423 -1.092 1.000 31.130 112 ILE AAA CA 1
ATOM 1048 C C . ILE A 1 112 ? -15.540 -32.499 -1.800 1.000 30.270 112 ILE AAA C 1
ATOM 1049 O O . ILE A 1 112 ? -14.757 -32.150 -2.691 1.000 31.470 112 ILE AAA O 1
ATOM 1065 N N . ALA A 1 113 ? -15.747 -33.776 -1.441 1.000 30.460 113 ALA AAA N 1
ATOM 1066 C CA . ALA A 1 113 ? -14.823 -34.881 -1.793 1.000 33.520 113 ALA AAA CA 1
ATOM 1067 C C . ALA A 1 113 ? -15.079 -35.426 -3.204 1.000 31.330 113 ALA AAA C 1
ATOM 1068 O O . ALA A 1 113 ? -14.109 -35.795 -3.874 1.000 31.800 113 ALA AAA O 1
ATOM 1075 N N . ASN A 1 114 ? -16.326 -35.515 -3.648 1.000 29.230 114 ASN AAA N 1
ATOM 1076 C CA . ASN A 1 114 ? -16.669 -36.222 -4.906 1.000 30.120 114 ASN AAA CA 1
ATOM 1077 C C . ASN A 1 114 ? -17.731 -35.437 -5.666 1.000 30.880 114 ASN AAA C 1
ATOM 1078 O O . ASN A 1 114 ? -18.663 -34.915 -5.046 1.000 31.410 114 ASN AAA O 1
ATOM 1089 N N . ASN A 1 115 ? -17.636 -35.454 -6.998 1.000 29.760 115 ASN AAA N 1
ATOM 1090 C CA . ASN A 1 115 ? -18.695 -34.989 -7.911 1.000 28.600 115 ASN AAA CA 1
ATOM 1091 C C . ASN A 1 115 ? -19.995 -35.742 -7.608 1.000 26.200 115 ASN AAA C 1
ATOM 1092 O O . ASN A 1 115 ? -19.948 -36.982 -7.437 1.000 30.140 115 ASN AAA O 1
ATOM 1103 N N . ASP A 1 116 ? -21.103 -35.031 -7.631 1.000 26.180 116 ASP AAA N 1
ATOM 1104 C CA . ASP A 1 116 ? -22.476 -35.554 -7.417 1.000 27.570 116 ASP AAA CA 1
ATOM 1105 C C . ASP A 1 116 ? -23.177 -35.641 -8.774 1.000 29.010 116 ASP AAA C 1
ATOM 1106 O O . ASP A 1 116 ? -23.711 -34.628 -9.269 1.000 28.400 116 ASP AAA O 1
ATOM 1115 N N . GLU A 1 117 ? -23.250 -36.852 -9.339 1.000 29.410 117 GLU AAA N 1
ATOM 1116 C CA . GLU A 1 117 ? -23.922 -37.120 -10.636 1.000 30.170 117 GLU AAA CA 1
ATOM 1117 C C . GLU A 1 117 ? -25.346 -36.543 -10.682 1.000 31.760 117 GLU AAA C 1
ATOM 1118 O O . GLU A 1 117 ? -25.795 -36.108 -11.760 1.000 31.990 117 GLU AAA O 1
ATOM 1130 N N . SER A 1 118 ? -26.052 -36.499 -9.554 1.000 30.850 118 SER AAA N 1
ATOM 1131 C CA . SER A 1 118 ? -27.458 -36.009 -9.497 1.000 30.530 118 SER AAA CA 1
ATOM 1132 C C . SER A 1 118 ? -27.533 -34.522 -9.822 1.000 32.110 118 SER AAA C 1
ATOM 1133 O O . SER A 1 118 ? -28.631 -34.057 -10.058 1.000 32.280 118 SER AAA O 1
ATOM 1141 N N . GLN A 1 119 ? -26.419 -33.782 -9.764 1.000 30.330 119 GLN AAA N 1
ATOM 1142 C CA . GLN A 1 119 ? -26.484 -32.309 -9.990 1.000 28.340 119 GLN AAA CA 1
ATOM 1143 C C . GLN A 1 119 ? -25.624 -31.894 -11.194 1.000 29.970 119 GLN AAA C 1
ATOM 1144 O O . GLN A 1 119 ? -25.307 -30.670 -11.324 1.000 32.560 119 GLN AAA O 1
ATOM 1158 N N . ILE A 1 120 ? -25.187 -32.843 -11.999 1.000 28.540 120 ILE AAA N 1
ATOM 1159 C CA . ILE A 1 120 ? -24.291 -32.603 -13.173 1.000 28.130 120 ILE AAA CA 1
ATOM 1160 C C . ILE A 1 120 ? -25.016 -32.996 -14.459 1.000 31.650 120 ILE AAA C 1
ATOM 1161 O O . ILE A 1 120 ? -25.668 -34.069 -14.554 1.000 31.620 120 ILE AAA O 1
ATOM 1177 N N . GLU A 1 121 ? -24.869 -32.170 -15.486 1.000 29.000 121 GLU AAA N 1
ATOM 1178 C CA . GLU A 1 121 ? -25.458 -32.467 -16.808 1.000 30.670 121 GLU AAA CA 1
ATOM 1179 C C . GLU A 1 121 ? -25.038 -33.843 -17.306 1.000 27.560 121 GLU AAA C 1
ATOM 1180 O O . GLU A 1 121 ? -23.872 -34.161 -17.496 1.000 30.330 121 GLU AAA O 1
ATOM 1192 N N . PRO A 1 122 ? -25.991 -34.753 -17.604 1.000 29.050 122 PRO AAA N 1
ATOM 1193 C CA . PRO A 1 122 ? -25.635 -36.084 -18.065 1.000 29.790 122 PRO AAA CA 1
ATOM 1194 C C . PRO A 1 122 ? -24.727 -36.142 -19.304 1.000 28.680 122 PRO AAA C 1
ATOM 1195 O O . PRO A 1 122 ? -23.856 -36.957 -19.363 1.000 28.860 122 PRO AAA O 1
ATOM 1206 N N . LYS A 1 123 ? -24.951 -35.267 -20.271 1.000 28.640 123 LYS AAA N 1
ATOM 1207 C CA . LYS A 1 123 ? -24.130 -35.284 -21.515 1.000 29.610 123 LYS AAA CA 1
ATOM 1208 C C . LYS A 1 123 ? -22.684 -34.896 -21.189 1.000 28.260 123 LYS AAA C 1
ATOM 1209 O O . LYS A 1 123 ? -21.787 -35.419 -21.832 1.000 28.820 123 LYS AAA O 1
ATOM 1228 N N . ALA A 1 124 ? -22.475 -34.023 -20.215 1.000 30.580 124 ALA AAA N 1
ATOM 1229 C CA . ALA A 1 124 ? -21.113 -33.642 -19.766 1.000 29.360 124 ALA AAA CA 1
ATOM 1230 C C . ALA A 1 124 ? -20.392 -34.888 -19.275 1.000 29.790 124 ALA AAA C 1
ATOM 1231 O O . ALA A 1 124 ? -19.163 -35.024 -19.479 1.000 28.090 124 ALA AAA O 1
ATOM 1238 N N . ILE A 1 125 ? -21.107 -35.773 -18.574 1.000 28.110 125 ILE AAA N 1
ATOM 1239 C CA . ILE A 1 125 ? -20.448 -36.987 -18.025 1.000 30.010 125 ILE AAA CA 1
ATOM 1240 C C . ILE A 1 125 ? -20.062 -37.932 -19.182 1.000 28.000 125 ILE AAA C 1
ATOM 1241 O O . ILE A 1 125 ? -18.948 -38.521 -19.168 1.000 28.950 125 ILE AAA O 1
ATOM 1257 N N . ILE A 1 126 ? -20.862 -38.009 -20.229 1.000 26.940 126 ILE AAA N 1
ATOM 1258 C CA . ILE A 1 126 ? -20.500 -38.815 -21.427 1.000 28.070 126 ILE AAA CA 1
ATOM 1259 C C . ILE A 1 126 ? -19.258 -38.179 -22.081 1.000 28.540 126 ILE AAA C 1
ATOM 1260 O O . ILE A 1 126 ? -18.268 -38.897 -22.441 1.000 27.900 126 ILE AAA O 1
ATOM 1276 N N . LEU A 1 127 ? -19.259 -36.848 -22.216 1.000 28.550 127 LEU AAA N 1
ATOM 1277 C CA . LEU A 1 127 ? -18.113 -36.171 -22.867 1.000 28.920 127 LEU AAA CA 1
ATOM 1278 C C . LEU A 1 127 ? -16.832 -36.430 -22.087 1.000 29.350 127 LEU AAA C 1
ATOM 1279 O O . LEU A 1 127 ? -15.781 -36.654 -22.722 1.000 28.140 127 LEU AAA O 1
ATOM 1295 N N . ALA A 1 128 ? -16.894 -36.427 -20.750 1.000 28.580 128 ALA AAA N 1
ATOM 1296 C CA . ALA A 1 128 ? -15.716 -36.603 -19.875 1.000 26.250 128 ALA AAA CA 1
ATOM 1297 C C . ALA A 1 128 ? -15.369 -38.094 -19.621 1.000 28.460 128 ALA AAA C 1
ATOM 1298 O O . ALA A 1 128 ? -14.295 -38.345 -19.021 1.000 28.700 128 ALA AAA O 1
ATOM 1305 N N . GLY A 1 129 ? -16.225 -39.013 -20.060 1.000 28.660 129 GLY AAA N 1
ATOM 1306 C CA . GLY A 1 129 ? -16.001 -40.457 -19.917 1.000 33.600 129 GLY AAA CA 1
ATOM 1307 C C . GLY A 1 129 ? -16.287 -40.883 -18.481 1.000 35.950 129 GLY AAA C 1
ATOM 1308 O O . GLY A 1 129 ? -15.880 -42.018 -18.118 1.000 35.700 129 GLY AAA O 1
ATOM 1312 N N . GLY A 1 130 ? -16.927 -40.025 -17.693 1.000 31.350 130 GLY AAA N 1
ATOM 1313 C CA . GLY A 1 130 ? -17.233 -40.328 -16.279 1.000 34.690 130 GLY AAA CA 1
ATOM 1314 C C . GLY A 1 130 ? -17.067 -39.145 -15.375 1.000 34.710 130 GLY AAA C 1
ATOM 1315 O O . GLY A 1 130 ? -16.775 -38.057 -15.856 1.000 31.940 130 GLY AAA O 1
ATOM 1319 N N . LEU A 1 131 ? -17.264 -39.343 -14.066 1.000 30.940 131 LEU AAA N 1
ATOM 1320 C CA . LEU A 1 131 ? -17.243 -38.249 -13.074 1.000 31.310 131 LEU AAA CA 1
ATOM 1321 C C . LEU A 1 131 ? -15.821 -37.934 -12.677 1.000 29.720 131 LEU AAA C 1
ATOM 1322 O O . LEU A 1 131 ? -15.603 -36.869 -12.091 1.000 33.520 131 LEU AAA O 1
ATOM 1338 N N . THR A 1 132 ? -14.890 -38.851 -12.885 1.000 30.980 132 THR AAA N 1
ATOM 1339 C CA . THR A 1 132 ? -13.447 -38.614 -12.691 1.000 32.900 132 THR AAA CA 1
ATOM 1340 C C . THR A 1 132 ? -12.716 -38.869 -14.011 1.000 34.370 132 THR AAA C 1
ATOM 1341 O O . THR A 1 132 ? -13.266 -39.479 -14.933 1.000 37.990 132 THR AAA O 1
ATOM 1352 N N . GLY A 1 133 ? -11.484 -38.447 -14.062 1.000 34.260 133 GLY AAA N 1
ATOM 1353 C CA . GLY A 1 133 ? -10.654 -38.680 -15.243 1.000 33.860 133 GLY AAA CA 1
ATOM 1354 C C . GLY A 1 133 ? -11.058 -37.726 -16.351 1.000 36.620 133 GLY AAA C 1
ATOM 1355 O O . GLY A 1 133 ? -11.836 -36.781 -16.130 1.000 33.110 133 GLY AAA O 1
ATOM 1359 N N . SER A 1 134 ? -10.590 -38.036 -17.531 1.000 35.350 134 SER AAA N 1
ATOM 1360 C CA . SER A 1 134 ? -10.811 -37.171 -18.705 1.000 32.040 134 SER AAA CA 1
ATOM 1361 C C . SER A 1 134 ? -11.004 -38.087 -19.906 1.000 33.450 134 SER AAA C 1
ATOM 1362 O O . SER A 1 134 ? -10.707 -39.334 -19.859 1.000 33.580 134 SER AAA O 1
ATOM 1370 N N . LYS A 1 135 ? -11.569 -37.533 -20.966 1.000 27.810 135 LYS AAA N 1
ATOM 1371 C CA . LYS A 1 135 ? -11.771 -38.331 -22.165 1.000 26.370 135 LYS AAA CA 1
ATOM 1372 C C . LYS A 1 135 ? -11.437 -37.419 -23.345 1.000 31.500 135 LYS AAA C 1
ATOM 1373 O O . LYS A 1 135 ? -11.956 -36.270 -23.349 1.000 29.110 135 LYS AAA O 1
ATOM 1392 N N . THR A 1 136 ? -10.567 -37.916 -24.206 1.000 28.710 136 THR AAA N 1
ATOM 1393 C CA . THR A 1 136 ? -10.063 -37.144 -25.368 1.000 30.450 136 THR AAA CA 1
ATOM 1394 C C . THR A 1 136 ? -10.831 -37.603 -26.598 1.000 29.540 136 THR AAA C 1
ATOM 1395 O O . THR A 1 136 ? -10.990 -38.839 -26.844 1.000 29.060 136 THR AAA O 1
ATOM 1406 N N . TRP A 1 137 ? -11.260 -36.625 -27.406 1.000 27.120 137 TRP AAA N 1
ATOM 1407 C CA . TRP A 1 137 ? -12.011 -36.868 -28.641 1.000 27.790 137 TRP AAA CA 1
ATOM 1408 C C . TRP A 1 137 ? -11.222 -36.295 -29.814 1.000 27.590 137 TRP AAA C 1
ATOM 1409 O O . TRP A 1 137 ? -10.609 -35.223 -29.677 1.000 26.390 137 TRP AAA O 1
ATOM 1430 N N . VAL A 1 138 ? -11.255 -37.026 -30.910 1.000 28.200 138 VAL AAA N 1
ATOM 1431 C CA . VAL A 1 138 ? -10.502 -36.702 -32.147 1.000 28.380 138 VAL AAA CA 1
ATOM 1432 C C . VAL A 1 138 ? -11.397 -36.925 -33.347 1.000 28.100 138 VAL AAA C 1
ATOM 1433 O O . VAL A 1 138 ? -12.375 -37.677 -33.309 1.000 26.040 138 VAL AAA O 1
ATOM 1446 N N . PHE A 1 139 ? -11.108 -36.259 -34.460 1.000 27.400 139 PHE AAA N 1
ATOM 1447 C CA . PHE A 1 139 ? -11.879 -36.508 -35.686 1.000 27.670 139 PHE AAA CA 1
ATOM 1448 C C . PHE A 1 139 ? -11.892 -37.992 -36.021 1.000 26.450 139 PHE AAA C 1
ATOM 1449 O O . PHE A 1 139 ? -10.809 -38.614 -35.922 1.000 29.270 139 PHE AAA O 1
ATOM 1466 N N . ASP A 1 140 ? -13.033 -38.476 -36.491 1.000 27.060 140 ASP AAA N 1
ATOM 1467 C CA . ASP A 1 140 ? -13.257 -39.851 -36.983 1.000 28.700 140 ASP AAA CA 1
ATOM 1468 C C . ASP A 1 140 ? -12.644 -39.961 -38.394 1.000 29.000 140 ASP AAA C 1
ATOM 1469 O O . ASP A 1 140 ? -13.363 -40.299 -39.320 1.000 30.840 140 ASP AAA O 1
ATOM 1478 N N . ARG A 1 141 ? -11.341 -39.742 -38.511 1.000 29.580 141 ARG AAA N 1
ATOM 1479 C CA . ARG A 1 141 ? -10.633 -39.599 -39.822 1.000 32.220 141 ARG AAA CA 1
ATOM 1480 C C . ARG A 1 141 ? -10.689 -40.915 -40.611 1.000 33.810 141 ARG AAA C 1
ATOM 1481 O O . ARG A 1 141 ? -10.590 -40.878 -41.832 1.000 32.900 141 ARG AAA O 1
ATOM 1502 N N . ALA A 1 142 ? -10.873 -42.047 -39.939 1.000 34.690 142 ALA AAA N 1
ATOM 1503 C CA . ALA A 1 142 ? -10.792 -43.353 -40.650 1.000 38.420 142 ALA AAA CA 1
ATOM 1504 C C . ALA A 1 142 ? -12.106 -43.693 -41.359 1.000 39.620 142 ALA AAA C 1
ATOM 1505 O O . ALA A 1 142 ? -12.124 -44.697 -42.119 1.000 40.000 142 ALA AAA O 1
ATOM 1512 N N . HIS A 1 143 ? -13.170 -42.910 -41.182 1.000 31.450 143 HIS AAA N 1
ATOM 1513 C CA . HIS A 1 143 ? -14.504 -43.178 -41.773 1.000 36.570 143 HIS AAA CA 1
ATOM 1514 C C . HIS A 1 143 ? -15.000 -41.987 -42.587 1.000 39.840 143 HIS AAA C 1
ATOM 1515 O O . HIS A 1 143 ? -14.670 -40.830 -42.231 1.000 37.470 143 HIS AAA O 1
ATOM 1530 N N . ASP A 1 144 ? -15.755 -42.280 -43.642 1.000 36.970 144 ASP AAA N 1
ATOM 1531 C CA . ASP A 1 144 ? -16.375 -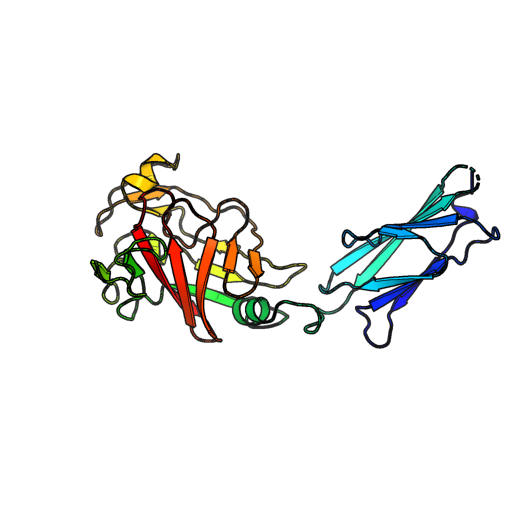41.221 -44.470 1.000 34.260 144 ASP AAA CA 1
ATOM 1532 C C . ASP A 1 144 ? -17.312 -40.432 -43.572 1.000 33.300 144 ASP AAA C 1
ATOM 1533 O O . ASP A 1 144 ? -17.887 -41.007 -42.613 1.000 35.500 144 ASP AAA O 1
ATOM 1542 N N . GLY A 1 145 ? -17.414 -39.140 -43.840 1.000 32.260 145 GLY AAA N 1
ATOM 1543 C CA . GLY A 1 145 ? -18.471 -38.251 -43.309 1.000 32.750 145 GLY AAA CA 1
ATOM 1544 C C . GLY A 1 145 ? -18.098 -37.636 -41.967 1.000 31.350 145 GLY AAA C 1
ATOM 1545 O O . GLY A 1 145 ? -19.005 -37.210 -41.259 1.000 31.600 145 GLY AAA O 1
ATOM 1549 N N . HIS A 1 146 ? -16.807 -37.542 -41.630 1.000 29.740 146 HIS AAA N 1
ATOM 1550 C CA . HIS A 1 146 ? -16.359 -37.025 -40.306 1.000 27.520 146 HIS AAA CA 1
ATOM 1551 C C . HIS A 1 146 ? -16.230 -35.509 -40.341 1.000 25.920 146 HIS AAA C 1
ATOM 1552 O O . HIS A 1 146 ? -15.982 -34.917 -39.308 1.000 24.750 146 HIS AAA O 1
ATOM 1567 N N . PHE A 1 147 ? -16.409 -34.931 -41.524 1.000 26.620 147 PHE AAA N 1
ATOM 1568 C CA . PHE A 1 147 ? -16.356 -33.471 -41.740 1.000 26.370 147 PHE AAA CA 1
ATOM 1569 C C . PHE A 1 147 ? -17.154 -33.239 -43.011 1.000 26.880 147 PHE AAA C 1
ATOM 1570 O O . PHE A 1 147 ? -17.058 -34.085 -43.934 1.000 27.460 147 PHE AAA O 1
ATOM 1587 N N . GLY A 1 148 ? -17.982 -32.216 -43.044 1.000 27.670 148 GLY AAA N 1
ATOM 1588 C CA . GLY A 1 148 ? -18.762 -31.970 -44.259 1.000 27.470 148 GLY AAA CA 1
ATOM 1589 C C . GLY A 1 148 ? -19.453 -30.648 -44.187 1.000 27.650 148 GLY AAA C 1
ATOM 1590 O O . GLY A 1 148 ? -19.487 -30.009 -43.111 1.000 25.980 148 GLY AAA O 1
ATOM 1594 N N . VAL A 1 149 ? -19.990 -30.236 -45.328 1.000 26.910 149 VAL AAA N 1
ATOM 1595 C CA . VAL A 1 149 ? -20.667 -28.935 -45.450 1.000 25.700 149 VAL AAA CA 1
ATOM 1596 C C . VAL A 1 149 ? -21.947 -29.104 -46.281 1.000 24.600 149 VAL AAA C 1
ATOM 1597 O O . VAL A 1 149 ? -22.007 -29.945 -47.154 1.000 28.600 149 VAL AAA O 1
ATOM 1610 N N . GLY A 1 150 ? -22.945 -28.344 -45.922 1.000 26.450 150 GLY AAA N 1
ATOM 1611 C CA . GLY A 1 150 ? -24.247 -28.379 -46.609 1.000 28.070 150 GLY AAA CA 1
ATOM 1612 C C . GLY A 1 150 ? -25.057 -27.180 -46.185 1.000 28.820 150 GLY AAA C 1
ATOM 1613 O O . GLY A 1 150 ? -24.623 -26.399 -45.353 1.000 25.000 150 GLY AAA O 1
ATOM 1617 N N . PRO A 1 151 ? -26.289 -27.050 -46.726 1.000 27.070 151 PRO AAA N 1
ATOM 1618 C CA . PRO A 1 151 ? -27.189 -26.021 -46.270 1.000 27.000 151 PRO AAA CA 1
ATOM 1619 C C . PRO A 1 151 ? -27.350 -26.152 -44.767 1.000 27.020 151 PRO AAA C 1
ATOM 1620 O O . PRO A 1 151 ? -27.668 -27.239 -44.308 1.000 26.950 151 PRO AAA O 1
ATOM 1631 N N . GLY A 1 152 ? -27.174 -25.037 -44.042 1.000 25.780 152 GLY AAA N 1
ATOM 1632 C CA . GLY A 1 152 ? -27.289 -25.008 -42.572 1.000 26.430 152 GLY AAA CA 1
ATOM 1633 C C . GLY A 1 152 ? -28.746 -24.996 -42.086 1.000 27.830 152 GLY AAA C 1
ATOM 1634 O O . GLY A 1 152 ? -29.681 -24.776 -42.939 1.000 26.940 152 GLY AAA O 1
ATOM 1638 N N . ALA A 1 153 ? -28.965 -25.113 -40.780 1.000 26.030 153 ALA AAA N 1
ATOM 1639 C CA . ALA A 1 153 ? -30.329 -25.302 -40.271 1.000 27.490 153 ALA AAA CA 1
ATOM 1640 C C . ALA A 1 153 ? -31.211 -24.068 -40.519 1.000 31.750 153 ALA AAA C 1
ATOM 1641 O O . ALA A 1 153 ? -32.396 -24.265 -40.525 1.000 33.550 153 ALA AAA O 1
ATOM 1648 N N . GLY A 1 154 ? -30.701 -22.854 -40.696 1.000 32.070 154 GLY AAA N 1
ATOM 1649 C CA . GLY A 1 154 ? -31.609 -21.722 -41.044 1.000 33.380 154 GLY AAA CA 1
ATOM 1650 C C . GLY A 1 154 ? -31.872 -21.565 -42.552 1.000 32.890 154 GLY AAA C 1
ATOM 1651 O O . GLY A 1 154 ? -32.633 -20.642 -42.959 1.000 32.440 154 GLY AAA O 1
ATOM 1655 N N . ASN A 1 155 ? -31.214 -22.366 -43.367 1.000 27.120 155 ASN AAA N 1
ATOM 1656 C CA . ASN A 1 155 ? -31.244 -22.282 -44.853 1.000 29.310 155 ASN AAA CA 1
ATOM 1657 C C . ASN A 1 155 ? -32.511 -22.977 -45.339 1.000 29.420 155 ASN AAA C 1
ATOM 1658 O O . ASN A 1 155 ? -32.804 -24.100 -44.918 1.000 29.030 155 ASN AAA O 1
ATOM 1669 N N . PRO A 1 156 ? -33.267 -22.403 -46.310 1.000 30.710 156 PRO AAA N 1
ATOM 1670 C CA . PRO A 1 156 ? -34.431 -23.108 -46.847 1.000 30.760 156 PRO AAA CA 1
ATOM 1671 C C . PRO A 1 156 ? -34.141 -24.481 -47.457 1.000 32.850 156 PRO AAA C 1
ATOM 1672 O O . PRO A 1 156 ? -35.031 -25.319 -47.474 1.000 35.660 156 PRO AAA O 1
ATOM 1683 N N . ASP A 1 157 ? -32.887 -24.751 -47.833 1.000 28.760 157 ASP AAA N 1
ATOM 1684 C CA . ASP A 1 157 ? -32.485 -26.024 -48.478 1.000 30.080 157 ASP AAA CA 1
ATOM 1685 C C . ASP A 1 157 ? -31.999 -27.034 -47.431 1.000 29.220 157 ASP AAA C 1
ATOM 1686 O O . ASP A 1 157 ? -31.518 -28.118 -47.860 1.000 31.490 157 ASP AAA O 1
ATOM 1695 N N . TYR A 1 158 ? -32.096 -26.725 -46.140 1.000 30.310 158 TYR AAA N 1
ATOM 1696 C CA . TYR A 1 158 ? -31.621 -27.631 -45.049 1.000 29.010 158 TYR AAA CA 1
ATOM 1697 C C . TYR A 1 158 ? -32.274 -28.994 -45.246 1.000 34.670 158 TYR AAA C 1
ATOM 1698 O O . TYR A 1 158 ? -33.541 -29.046 -45.468 1.000 34.320 158 TYR AAA O 1
ATOM 1716 N N . ASN A 1 159 ? -31.485 -30.053 -45.176 1.000 31.040 159 ASN AAA N 1
ATOM 1717 C CA . ASN A 1 159 ? -32.002 -31.441 -45.251 1.000 34.010 159 ASN AAA CA 1
ATOM 1718 C C . ASN A 1 159 ? -31.395 -32.275 -44.134 1.000 38.220 159 ASN AAA C 1
ATOM 1719 O O . ASN A 1 159 ? -31.572 -33.504 -44.172 1.000 42.240 159 ASN AAA O 1
ATOM 1730 N N . GLY A 1 160 ? -30.633 -31.663 -43.236 1.000 31.770 160 GLY AAA N 1
ATOM 1731 C CA . GLY A 1 160 ? -30.050 -32.328 -42.054 1.000 35.300 160 GLY AAA CA 1
ATOM 1732 C C . GLY A 1 160 ? -28.728 -33.031 -42.346 1.000 32.380 160 GLY AAA C 1
ATOM 1733 O O . GLY A 1 160 ? -28.227 -33.766 -41.449 1.000 36.020 160 GLY AAA O 1
ATOM 1737 N N . THR A 1 161 ? -28.159 -32.855 -43.535 1.000 30.740 161 THR AAA N 1
ATOM 1738 C CA . THR A 1 161 ? -26.951 -33.600 -43.971 1.000 31.730 161 THR AAA CA 1
ATOM 1739 C C . THR A 1 161 ? -25.984 -32.654 -44.679 1.000 28.900 161 THR AAA C 1
ATOM 1740 O O . THR A 1 161 ? -26.420 -31.627 -45.219 1.000 28.820 161 THR AAA O 1
ATOM 1751 N N . PRO A 1 162 ? -24.666 -32.956 -44.658 1.000 30.480 162 PRO AAA N 1
ATOM 1752 C CA . PRO A 1 162 ? -23.669 -32.206 -45.4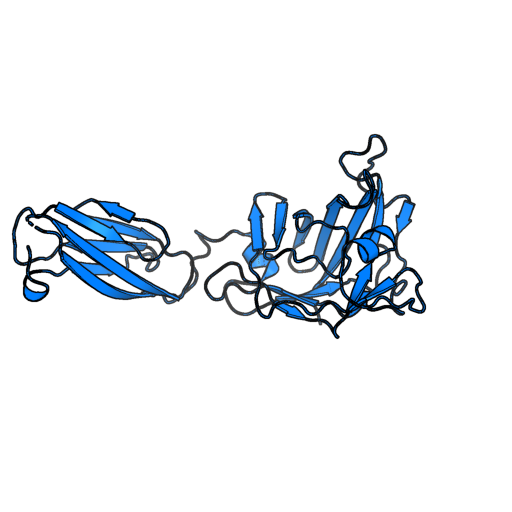37 1.000 28.800 162 PRO AAA CA 1
ATOM 1753 C C . PRO A 1 162 ? -23.741 -32.595 -46.923 1.000 30.320 162 PRO AAA C 1
ATOM 1754 O O . PRO A 1 162 ? -22.856 -33.292 -47.450 1.000 31.890 162 PRO AAA O 1
ATOM 1765 N N . SER A 1 163 ? -24.794 -32.131 -47.578 1.000 31.630 163 SER AAA N 1
ATOM 1766 C CA . SER A 1 163 ? -25.181 -32.542 -48.951 1.000 34.29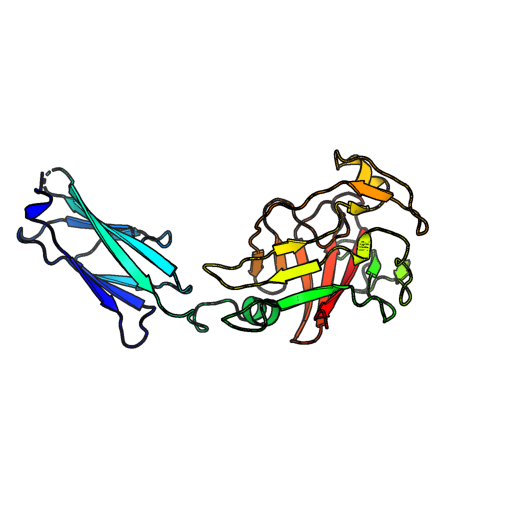0 163 SER AAA CA 1
ATOM 1767 C C . SER A 1 163 ? -24.348 -31.840 -50.021 1.000 34.580 163 SER AAA C 1
ATOM 1768 O O . SER A 1 163 ? -24.483 -32.249 -51.193 1.000 36.050 163 SER AAA O 1
ATOM 1776 N N . TRP A 1 164 ? -23.574 -30.801 -49.706 1.000 32.430 164 TRP AAA N 1
ATOM 1777 C CA . TRP A 1 164 ? -22.691 -30.190 -50.720 1.000 31.930 164 TRP AAA CA 1
ATOM 1778 C C . TRP A 1 164 ? -21.406 -31.002 -50.845 1.000 32.120 164 TRP AAA C 1
ATOM 1779 O O . TRP A 1 164 ? -20.903 -31.139 -51.960 1.000 33.140 164 TRP AAA O 1
ATOM 1800 N N . TRP A 1 165 ? -20.836 -31.447 -49.714 1.000 30.440 165 TRP AAA N 1
ATOM 1801 C CA . TRP A 1 165 ? -19.532 -32.143 -49.702 1.000 32.060 165 TRP AAA CA 1
ATOM 1802 C C . TRP A 1 165 ? -19.412 -32.872 -48.376 1.000 32.380 165 TRP AAA C 1
ATOM 1803 O O . TRP A 1 165 ? -19.608 -32.267 -47.325 1.000 29.700 165 TRP AAA O 1
ATOM 1824 N N . SER A 1 166 ? -19.052 -34.122 -48.465 1.000 28.990 166 SER AAA N 1
ATOM 1825 C CA . SER A 1 166 ? -18.847 -34.979 -47.283 1.000 29.870 166 SER AAA CA 1
ATOM 1826 C C . SER A 1 166 ? -17.455 -35.579 -47.365 1.000 32.480 166 SER AAA C 1
ATOM 1827 O O . SER A 1 166 ? -17.116 -36.235 -48.390 1.000 35.780 166 SER AAA O 1
ATOM 1835 N N . CYS A 1 167 ? -16.647 -35.362 -46.352 1.000 29.910 167 CYS AAA N 1
ATOM 1836 C CA . CYS A 1 167 ? -15.225 -35.757 -46.394 1.000 28.420 167 CYS AAA CA 1
ATOM 1837 C C . CYS A 1 167 ? -15.118 -37.279 -46.426 1.000 29.990 167 CYS AAA C 1
ATOM 1838 O O . CYS A 1 167 ? -15.504 -37.946 -45.484 1.000 31.440 167 CYS AAA O 1
ATOM 1846 N N . PRO A 1 168 ? -14.445 -37.863 -47.450 1.000 34.660 168 PRO AAA N 1
ATOM 1847 C CA . PRO A 1 168 ? -14.076 -39.282 -47.395 1.000 36.490 168 PRO AAA CA 1
ATOM 1848 C C . PRO A 1 168 ? -13.029 -39.532 -46.296 1.000 34.760 168 PRO AAA C 1
ATOM 1849 O O . PRO A 1 168 ? -12.318 -38.637 -45.874 1.000 32.060 168 PRO AAA O 1
ATOM 1860 N N . ALA A 1 169 ? -12.939 -40.775 -45.828 1.000 34.980 169 ALA AAA N 1
ATOM 1861 C CA . ALA A 1 169 ? -11.912 -41.198 -44.848 1.000 37.820 169 ALA AAA CA 1
ATOM 1862 C C . ALA A 1 169 ? -10.570 -40.619 -45.283 1.000 34.780 169 ALA AAA C 1
ATOM 1863 O O . ALA A 1 169 ? -10.252 -40.716 -46.507 1.000 33.390 169 ALA AAA O 1
ATOM 1870 N N . GLU A 1 170 ? -9.874 -39.958 -44.357 1.000 33.450 170 GLU AAA N 1
ATOM 1871 C CA . GLU A 1 170 ? -8.502 -39.394 -44.492 1.000 32.890 170 GLU AAA CA 1
ATOM 1872 C C . GLU A 1 170 ? -8.434 -38.244 -45.502 1.000 34.000 170 GLU AAA C 1
ATOM 1873 O O . GLU A 1 170 ? -7.311 -37.769 -45.788 1.000 33.850 170 GLU AAA O 1
ATOM 1885 N N . GLY A 1 171 ? -9.575 -37.689 -45.879 1.000 32.320 171 GLY AAA N 1
ATOM 1886 C CA . GLY A 1 171 ? -9.631 -36.636 -46.912 1.000 29.820 171 GLY AAA CA 1
ATOM 1887 C C . GLY A 1 171 ? -8.918 -35.361 -46.482 1.000 30.000 171 GLY AAA C 1
ATOM 1888 O O . GLY A 1 171 ? -8.514 -34.575 -47.384 1.000 34.620 171 GLY AAA O 1
ATOM 1892 N N . LYS A 1 172 ? -8.817 -35.053 -45.182 1.000 27.600 172 LYS AAA N 1
ATOM 1893 C CA . LYS A 1 172 ? -8.139 -33.835 -44.723 1.000 29.340 172 LYS AAA CA 1
ATOM 1894 C C . LYS A 1 172 ? -6.893 -34.220 -43.924 1.000 29.060 172 LYS AAA C 1
ATOM 1895 O O . LYS A 1 172 ? -6.468 -33.465 -43.058 1.000 30.290 172 LYS AAA O 1
ATOM 1914 N N . ALA A 1 173 ? -6.262 -35.337 -44.267 1.000 33.500 173 ALA AAA N 1
ATOM 1915 C CA . ALA A 1 173 ? -4.947 -35.698 -43.698 1.000 33.320 173 ALA AAA CA 1
ATOM 1916 C C . ALA A 1 173 ? -3.923 -34.582 -43.944 1.000 29.330 173 ALA AAA C 1
ATOM 1917 O O . ALA A 1 173 ? -3.116 -34.272 -43.056 1.000 30.760 173 ALA AAA O 1
ATOM 1924 N N . GLU A 1 174 ? -3.928 -33.951 -45.118 1.000 30.810 174 GLU AAA N 1
ATOM 1925 C CA . GLU A 1 174 ? -2.879 -32.960 -45.471 1.000 31.330 174 GLU AAA CA 1
ATOM 1926 C C . GLU A 1 174 ? -3.286 -31.540 -45.087 1.000 30.840 174 GLU AAA C 1
ATOM 1927 O O . GLU A 1 174 ? -3.227 -30.611 -45.953 1.000 31.620 174 GLU AAA O 1
ATOM 1939 N N . CYS A 1 175 ? -3.627 -31.339 -43.817 1.000 27.180 175 CYS AAA N 1
ATOM 1940 C CA . CYS A 1 175 ? -3.762 -30.014 -43.205 1.000 26.510 175 CYS AAA CA 1
ATOM 1941 C C . CYS A 1 175 ? -3.743 -30.174 -41.692 1.000 28.020 175 CYS AAA C 1
ATOM 1942 O O . CYS A 1 175 ? -3.538 -31.305 -41.199 1.000 28.400 175 CYS AAA O 1
ATOM 1950 N N . ALA A 1 176 ? -3.953 -29.086 -40.977 1.000 27.370 176 ALA AAA N 1
ATOM 1951 C CA . ALA A 1 176 ? -3.918 -29.087 -39.500 1.000 26.940 176 ALA AAA CA 1
ATOM 1952 C C . ALA A 1 176 ? -5.196 -29.667 -38.855 1.000 27.750 176 ALA AAA C 1
ATOM 1953 O O . ALA A 1 176 ? -5.164 -29.752 -37.620 1.000 27.100 176 ALA AAA O 1
ATOM 1960 N N . LEU A 1 177 ? -6.240 -30.025 -39.615 1.000 26.860 177 LEU AAA N 1
ATOM 1961 C CA . LEU A 1 177 ? -7.572 -30.260 -38.989 1.000 26.100 177 LEU AAA CA 1
ATOM 1962 C C . LEU A 1 177 ? -7.476 -31.387 -37.932 1.000 26.070 177 LEU AAA C 1
ATOM 1963 O O . LEU A 1 177 ? -7.846 -31.156 -36.756 1.000 24.850 177 LEU AAA O 1
ATOM 1979 N N . TYR A 1 178 ? -6.898 -32.511 -38.307 1.000 26.200 178 TYR AAA N 1
ATOM 1980 C CA . TYR A 1 178 ? -6.928 -33.689 -37.408 1.000 28.350 178 TYR AAA CA 1
ATOM 1981 C C . TYR A 1 178 ? -5.969 -33.541 -36.217 1.000 30.150 178 TYR AAA C 1
ATOM 1982 O O . TYR A 1 178 ? -6.014 -34.381 -35.303 1.000 28.020 178 TYR AAA O 1
ATOM 2000 N N . GLU A 1 179 ? -5.093 -32.551 -36.190 1.000 27.200 179 GLU AAA N 1
ATOM 2001 C CA . GLU A 1 179 ? -4.151 -32.326 -35.078 1.000 30.700 179 GLU AAA CA 1
ATOM 2002 C C . GLU A 1 179 ? -4.877 -31.752 -33.859 1.000 27.630 179 GLU AAA C 1
ATOM 2003 O O . GLU A 1 179 ? -4.263 -31.653 -32.806 1.000 27.330 179 GLU AAA O 1
ATOM 2015 N N . ASN A 1 180 ? -6.129 -31.299 -34.035 1.000 28.430 180 ASN AAA N 1
ATOM 2016 C CA . ASN A 1 180 ? -6.921 -30.630 -32.983 1.000 26.920 180 ASN AAA CA 1
ATOM 2017 C C . ASN A 1 180 ? -7.716 -31.687 -32.204 1.000 26.760 180 ASN AAA C 1
ATOM 2018 O O . ASN A 1 180 ? -8.520 -32.418 -32.834 1.000 27.530 180 ASN AAA O 1
ATOM 2029 N N . GLU A 1 181 ? -7.389 -31.815 -30.921 1.000 26.460 181 GLU AAA N 1
ATOM 2030 C CA . GLU A 1 181 ? -7.934 -32.857 -30.023 1.000 25.520 181 GLU AAA CA 1
ATOM 2031 C C . GLU A 1 181 ? -8.528 -32.183 -28.804 1.000 24.300 181 GLU AAA C 1
ATOM 2032 O O . GLU A 1 181 ? -8.000 -31.183 -28.286 1.000 25.050 181 GLU AAA O 1
ATOM 2044 N N . PHE A 1 182 ? -9.668 -32.720 -28.355 1.000 25.080 182 PHE AAA N 1
ATOM 2045 C CA . PHE A 1 182 ? -10.475 -32.074 -27.307 1.000 23.220 182 PHE AAA CA 1
ATOM 2046 C C . PHE A 1 182 ? -10.683 -33.066 -26.142 1.000 23.370 182 PHE AAA C 1
ATOM 2047 O O . PHE A 1 182 ? -11.292 -34.155 -26.374 1.000 27.150 182 PHE AAA O 1
ATOM 2064 N N . SER A 1 183 ? -10.289 -32.636 -24.967 1.000 25.150 183 SER AAA N 1
ATOM 2065 C CA . SER A 1 183 ? -10.367 -33.431 -23.715 1.000 27.030 183 SER AAA CA 1
ATOM 2066 C C . SER A 1 183 ? -11.396 -32.803 -22.784 1.000 28.730 183 SER AAA C 1
ATOM 2067 O O . SER A 1 183 ? -11.273 -31.645 -22.493 1.000 28.790 183 SER AAA O 1
ATOM 2075 N N . PHE A 1 184 ? -12.343 -33.579 -22.276 1.000 27.820 184 PHE AAA N 1
ATOM 2076 C CA . PHE A 1 184 ? -13.365 -33.083 -21.346 1.000 26.300 184 PHE AAA CA 1
ATOM 2077 C C . PHE A 1 184 ? -13.108 -33.717 -19.976 1.000 27.570 184 PHE AAA C 1
ATOM 2078 O O . PHE A 1 184 ? -12.737 -34.895 -19.916 1.000 26.590 184 PHE AAA O 1
ATOM 2095 N N . HIS A 1 185 ? -13.326 -32.949 -18.927 1.000 25.230 185 HIS AAA N 1
ATOM 2096 C CA . HIS A 1 185 ? -13.016 -33.423 -17.561 1.000 26.700 185 HIS AAA CA 1
ATOM 2097 C C . HIS A 1 185 ? -13.783 -32.618 -16.546 1.000 29.850 185 HIS AAA C 1
ATOM 2098 O O . HIS A 1 185 ? -13.877 -31.409 -16.680 1.000 27.800 185 HIS AAA O 1
ATOM 2113 N N . LEU A 1 186 ? -14.320 -33.292 -15.528 1.000 27.310 186 LEU AAA N 1
ATOM 2114 C CA . LEU A 1 186 ? -15.187 -32.595 -14.560 1.000 26.920 186 LEU AAA CA 1
ATOM 2115 C C . LEU A 1 186 ? -14.391 -32.311 -13.283 1.000 31.630 186 LEU AAA C 1
ATOM 2116 O O . LEU A 1 186 ? -14.907 -32.512 -12.195 1.000 31.320 186 LEU AAA O 1
ATOM 2132 N N . ASP A 1 187 ? -13.185 -31.754 -13.433 1.000 29.300 187 ASP AAA N 1
ATOM 2133 C CA . ASP A 1 187 ? -12.271 -31.425 -12.308 1.000 31.330 187 ASP AAA CA 1
ATOM 2134 C C . ASP A 1 187 ? -12.588 -30.014 -11.842 1.000 29.180 187 ASP AAA C 1
ATOM 2135 O O . ASP A 1 187 ? -11.803 -29.105 -12.111 1.000 31.610 187 ASP AAA O 1
ATOM 2144 N N . GLY A 1 188 ? -13.674 -29.847 -11.086 1.000 28.950 188 GLY AAA N 1
ATOM 2145 C CA . GLY A 1 188 ? -14.044 -28.559 -10.464 1.000 28.440 188 GLY AAA CA 1
ATOM 2146 C C . GLY A 1 188 ? -15.146 -27.839 -11.212 1.000 26.470 188 GLY AAA C 1
ATOM 2147 O O . GLY A 1 188 ? -15.710 -26.870 -10.705 1.000 29.790 188 GLY AAA O 1
ATOM 2151 N N . GLY A 1 189 ? -15.455 -28.303 -12.404 1.000 27.110 189 GLY AAA N 1
ATOM 2152 C CA . GLY A 1 189 ? -16.463 -27.683 -13.265 1.000 27.540 189 GLY AAA CA 1
ATOM 2153 C C . GLY A 1 189 ? -16.508 -28.374 -14.605 1.000 25.630 189 GLY AAA C 1
ATOM 2154 O O . GLY A 1 189 ? -15.944 -29.473 -14.753 1.000 26.540 189 GLY AAA O 1
ATOM 2158 N N . TYR A 1 190 ? -17.249 -27.791 -15.552 1.000 25.010 190 TYR AAA N 1
ATOM 2159 C CA . TYR A 1 190 ? -17.427 -28.331 -16.904 1.000 25.140 190 TYR AAA CA 1
ATOM 2160 C C . TYR A 1 190 ? -16.207 -27.892 -17.728 1.000 28.150 190 TYR AAA C 1
ATOM 2161 O O . TYR A 1 190 ? -16.250 -26.808 -18.381 1.000 26.290 190 TYR AAA O 1
ATOM 2179 N N . ASN A 1 191 ? -15.130 -28.653 -17.620 1.000 26.090 191 ASN AAA N 1
ATOM 2180 C CA . ASN A 1 191 ? -13.811 -28.226 -18.138 1.000 26.450 191 ASN AAA CA 1
ATOM 2181 C C . ASN A 1 191 ? -13.444 -28.947 -19.435 1.000 24.470 191 ASN AAA C 1
ATOM 2182 O O . ASN A 1 191 ? -13.719 -30.161 -19.662 1.000 26.830 191 ASN AAA O 1
ATOM 2193 N N A MET A 1 192 ? -12.713 -28.224 -20.287 0.500 23.770 192 MET AAA N 1
ATOM 2194 N N B MET A 1 192 ? -12.757 -28.198 -20.310 0.500 24.410 192 MET AAA N 1
ATOM 2195 C CA A MET A 1 192 ? -12.242 -28.761 -21.567 0.500 22.700 192 MET AAA CA 1
ATOM 2196 C CA B MET A 1 192 ? -12.236 -28.712 -21.585 0.500 23.710 192 MET AAA CA 1
ATOM 2197 C C A MET A 1 192 ? -10.823 -28.253 -21.817 0.500 23.420 192 MET AAA C 1
ATOM 2198 C C B MET A 1 192 ? -10.783 -28.262 -21.745 0.500 23.860 192 MET AAA C 1
ATOM 2199 O O A MET A 1 192 ? -10.551 -27.072 -21.538 0.500 24.080 192 MET AAA O 1
ATOM 2200 O O B MET A 1 192 ? -10.439 -27.128 -21.336 0.500 24.490 192 MET AAA O 1
ATOM 2227 N N . THR A 1 193 ? -9.987 -29.141 -22.343 1.000 24.260 193 THR AAA N 1
ATOM 2228 C CA . THR A 1 193 ? -8.605 -28.878 -22.780 1.000 25.880 193 THR AAA CA 1
ATOM 2229 C C . THR A 1 193 ? -8.552 -29.083 -24.291 1.000 25.140 193 THR AAA C 1
ATOM 2230 O O . THR A 1 193 ? -8.937 -30.159 -24.796 1.000 26.430 193 THR AAA O 1
ATOM 2241 N N . TRP A 1 194 ? -8.018 -28.104 -25.013 1.000 24.070 194 TRP AAA N 1
ATOM 2242 C CA . TRP A 1 194 ? -7.847 -28.180 -26.479 1.000 22.710 194 TRP AAA CA 1
ATOM 2243 C C . TRP A 1 194 ? -6.349 -28.207 -26.792 1.000 23.790 194 TRP AAA C 1
ATOM 2244 O O . TRP A 1 194 ? -5.682 -27.298 -26.388 1.000 25.100 194 TRP AAA O 1
ATOM 2265 N N . VAL A 1 195 ? -5.916 -29.275 -27.414 1.000 23.400 195 VAL AAA N 1
ATOM 2266 C CA . VAL A 1 195 ? -4.517 -29.474 -27.834 1.000 28.750 195 VAL AAA CA 1
ATOM 2267 C C . VAL A 1 195 ? -4.479 -29.401 -29.356 1.000 26.280 195 VAL AAA C 1
ATOM 2268 O O . VAL A 1 195 ? -5.319 -29.994 -30.045 1.000 26.000 195 VAL AAA O 1
ATOM 2281 N N . ASN A 1 196 ? -3.446 -28.766 -29.876 1.000 28.450 196 ASN AAA N 1
ATOM 2282 C CA . ASN A 1 196 ? -3.157 -28.910 -31.312 1.000 26.410 196 ASN AAA CA 1
ATOM 2283 C C . ASN A 1 196 ? -1.648 -28.813 -31.513 1.000 26.600 196 ASN AAA C 1
ATOM 2284 O O . ASN A 1 196 ? -0.893 -28.880 -30.482 1.000 28.250 196 ASN AAA O 1
ATOM 2295 N N . LYS A 1 197 ? -1.235 -28.650 -32.757 1.000 30.650 197 LYS AAA N 1
ATOM 2296 C CA . LYS A 1 197 ? 0.207 -28.446 -33.061 1.000 29.880 197 LYS AAA CA 1
ATOM 2297 C C . LYS A 1 197 ? 0.398 -27.034 -33.603 1.000 30.260 197 LYS AAA C 1
ATOM 2298 O O . LYS A 1 197 ? 1.324 -26.840 -34.393 1.000 34.430 197 LYS AAA O 1
ATOM 2317 N N . GLY A 1 198 ? -0.431 -26.091 -33.152 1.000 26.000 198 GLY AAA N 1
ATOM 2318 C CA . GLY A 1 198 ? -0.283 -24.636 -33.324 1.000 26.470 198 GLY AAA CA 1
ATOM 2319 C C . GLY A 1 198 ? -1.114 -24.065 -34.472 1.000 26.150 198 GLY AAA C 1
ATOM 2320 O O . GLY A 1 198 ? -1.036 -22.845 -34.673 1.000 26.370 198 GLY AAA O 1
ATOM 2324 N N . LYS A 1 199 ? -1.852 -24.911 -35.184 1.000 29.190 199 LYS AAA N 1
ATOM 2325 C CA . LYS A 1 199 ? -2.708 -24.520 -36.315 1.000 25.040 199 LYS AAA CA 1
ATOM 2326 C C . LYS A 1 199 ? -4.134 -25.099 -36.225 1.000 27.170 199 LYS AAA C 1
ATOM 2327 O O . LYS A 1 199 ? -4.382 -26.269 -35.794 1.000 25.080 199 LYS AAA O 1
ATOM 2346 N N . ILE A 1 200 ? -5.034 -24.307 -36.768 1.000 26.110 200 ILE AAA N 1
ATOM 2347 C CA . ILE A 1 200 ? -6.435 -24.720 -37.050 1.000 24.970 200 ILE AAA CA 1
ATOM 2348 C C . ILE A 1 200 ? -6.683 -24.682 -38.554 1.000 26.350 200 ILE AAA C 1
ATOM 2349 O O . ILE A 1 200 ? -5.806 -24.215 -39.299 1.000 25.340 200 ILE AAA O 1
ATOM 2365 N N . TYR A 1 201 ? -7.774 -25.290 -39.000 1.000 24.650 201 TYR AAA N 1
ATOM 2366 C CA . TYR A 1 201 ? -8.157 -25.349 -40.417 1.000 25.370 201 TYR AAA CA 1
ATOM 2367 C C . TYR A 1 201 ? -9.381 -24.459 -40.659 1.000 25.070 201 TYR AAA C 1
ATOM 2368 O O . TYR A 1 201 ? -10.287 -24.364 -39.800 1.000 26.480 201 TYR AAA O 1
ATOM 2386 N N . THR A 1 202 ? -9.403 -23.771 -41.812 1.000 24.810 202 THR AAA N 1
ATOM 2387 C CA . THR A 1 202 ? -10.522 -22.850 -42.112 1.000 24.370 202 THR AAA CA 1
ATOM 2388 C C . THR A 1 202 ? -10.449 -22.531 -43.611 1.000 27.010 202 THR AAA C 1
ATOM 2389 O O . THR A 1 202 ? -9.582 -23.115 -44.322 1.000 28.310 202 THR AAA O 1
ATOM 2400 N N . ASN A 1 203 ? -11.399 -21.727 -44.068 1.000 26.520 203 ASN AAA N 1
ATOM 2401 C CA . ASN A 1 203 ? -11.442 -21.354 -45.497 1.000 26.630 203 ASN AAA CA 1
ATOM 2402 C C . ASN A 1 203 ? -11.159 -19.869 -45.550 1.000 24.320 203 ASN AAA C 1
ATOM 2403 O O . ASN A 1 203 ? -10.837 -19.290 -44.546 1.000 26.280 203 ASN AAA O 1
ATOM 2414 N N . GLY A 1 204 ? -11.274 -19.274 -46.736 1.000 29.300 204 GLY AAA N 1
ATOM 2415 C CA . GLY A 1 204 ? -10.973 -17.840 -46.921 1.000 29.030 204 GLY AAA CA 1
ATOM 2416 C C . GLY A 1 204 ? -11.822 -16.950 -46.063 1.000 28.960 204 GLY AAA C 1
ATOM 2417 O O . GLY A 1 204 ? -11.321 -16.033 -45.463 1.000 30.740 204 GLY AAA O 1
ATOM 2421 N N . ALA A 1 205 ? -13.121 -17.237 -45.965 1.000 29.640 205 ALA AAA N 1
ATOM 2422 C CA . ALA A 1 205 ? -14.034 -16.457 -45.110 1.000 28.800 205 ALA AAA CA 1
ATOM 2423 C C . ALA A 1 205 ? -13.585 -16.510 -43.654 1.000 26.260 205 ALA AAA C 1
ATOM 2424 O O . ALA A 1 205 ? -13.735 -15.494 -42.941 1.000 30.130 205 ALA AAA O 1
ATOM 2431 N N . GLY A 1 206 ? -13.129 -17.686 -43.186 1.000 26.780 206 GLY AAA N 1
ATOM 2432 C CA . GLY A 1 206 ? -12.686 -17.817 -41.798 1.000 26.890 206 GLY AAA CA 1
ATOM 2433 C C . GLY A 1 206 ? -11.340 -17.131 -41.555 1.000 25.500 206 GLY AAA C 1
ATOM 2434 O O . GLY A 1 206 ? -11.194 -16.443 -40.541 1.000 28.760 206 GLY AAA O 1
ATOM 2438 N N . LYS A 1 207 ? -10.402 -17.296 -42.474 1.000 28.040 207 LYS AAA N 1
ATOM 2439 C CA . LYS A 1 207 ? -8.994 -16.777 -42.378 1.000 28.290 207 LYS AAA CA 1
ATOM 2440 C C . LYS A 1 207 ? -9.081 -15.267 -42.165 1.000 31.160 207 LYS AAA C 1
ATOM 2441 O O . LYS A 1 207 ? -8.343 -14.738 -41.350 1.000 31.180 207 LYS AAA O 1
ATOM 2447 N N . ASP A 1 208 ? -10.053 -14.612 -42.818 1.000 31.550 208 ASP AAA N 1
ATOM 2448 C CA . ASP A 1 208 ? -10.206 -13.136 -42.793 1.000 35.180 208 ASP AAA CA 1
ATOM 2449 C C . ASP A 1 208 ? -10.588 -12.642 -41.399 1.000 37.180 208 ASP AAA C 1
ATOM 2450 O O . ASP A 1 208 ? -10.457 -11.446 -41.156 1.000 35.830 208 ASP AAA O 1
ATOM 2459 N N . LYS A 1 209 ? -11.074 -13.510 -40.506 1.000 29.750 209 LYS AAA N 1
ATOM 2460 C CA . LYS A 1 209 ? -11.463 -13.129 -39.134 1.000 30.760 209 LYS AAA CA 1
ATOM 2461 C C . LYS A 1 209 ? -10.404 -13.532 -38.098 1.000 30.320 209 LYS AAA C 1
ATOM 2462 O O . LYS A 1 209 ? -10.619 -13.241 -36.913 1.000 34.170 209 LYS AAA O 1
ATOM 2481 N N . LEU A 1 210 ? -9.293 -14.150 -38.494 1.000 28.370 210 LEU AAA N 1
ATOM 2482 C CA . LEU A 1 210 ? -8.285 -14.635 -37.523 1.000 28.420 210 LEU AAA CA 1
ATOM 2483 C C . LEU A 1 210 ? -6.969 -13.913 -37.787 1.000 29.670 210 LEU AAA C 1
ATOM 2484 O O . LEU A 1 210 ? -6.626 -13.683 -38.940 1.000 28.570 210 LEU AAA O 1
ATOM 2500 N N . PRO A 1 211 ? -6.222 -13.570 -36.732 1.000 28.760 211 PRO AAA N 1
ATOM 2501 C CA . PRO A 1 211 ? -4.989 -12.802 -36.885 1.000 26.780 211 PRO AAA CA 1
ATOM 2502 C C . PRO A 1 211 ? -3.747 -13.603 -37.271 1.000 30.150 211 PRO AAA C 1
ATOM 2503 O O . PRO A 1 211 ? -2.768 -13.023 -37.774 1.000 29.420 211 PRO AAA O 1
ATOM 2514 N N . GLY A 1 212 ? -3.762 -14.912 -37.043 1.000 28.340 212 GLY AAA N 1
ATOM 2515 C CA . GLY A 1 212 ? -2.583 -15.754 -37.253 1.000 29.300 212 GLY AAA CA 1
ATOM 2516 C C . GLY A 1 212 ? -2.218 -15.880 -38.712 1.000 27.050 212 GLY AAA C 1
ATOM 2517 O O . GLY A 1 212 ? -3.053 -15.684 -39.644 1.000 28.300 212 GLY AAA O 1
ATOM 2521 N N . VAL A 1 213 ? -0.952 -16.202 -38.959 1.000 28.560 213 VAL AAA N 1
ATOM 2522 C CA . VAL A 1 213 ? -0.467 -16.438 -40.341 1.000 29.730 213 VAL AAA CA 1
ATOM 2523 C C . VAL A 1 213 ? -1.204 -17.610 -40.947 1.000 27.630 213 VAL AAA C 1
ATOM 2524 O O . VAL A 1 213 ? -1.321 -18.670 -40.298 1.000 29.020 213 VAL AAA O 1
ATOM 2537 N N . ALA A 1 214 ? -1.590 -17.453 -42.204 1.000 26.510 214 ALA AAA N 1
ATOM 2538 C CA . ALA A 1 214 ? -2.326 -18.451 -42.982 1.000 27.530 214 ALA AAA CA 1
ATOM 2539 C C . ALA A 1 214 ? -1.367 -19.056 -43.986 1.000 31.880 214 ALA AAA C 1
ATOM 2540 O O . ALA A 1 214 ? -0.561 -18.316 -44.614 1.000 32.540 214 ALA AAA O 1
ATOM 2547 N N . THR A 1 215 ? -1.467 -20.360 -44.148 1.000 29.250 215 THR AAA N 1
ATOM 2548 C CA . THR A 1 215 ? -0.720 -21.101 -45.183 1.000 30.390 215 THR AAA CA 1
ATOM 2549 C C . THR A 1 215 ? -1.699 -21.979 -45.931 1.000 32.660 215 THR AAA C 1
ATOM 2550 O O . THR A 1 215 ? -2.739 -22.322 -45.343 1.000 31.890 215 THR AAA O 1
ATOM 2561 N N . VAL A 1 216 ? -1.379 -22.338 -47.178 1.000 31.380 216 VAL AAA N 1
ATOM 2562 C CA . VAL A 1 216 ? -2.200 -23.277 -47.966 1.000 30.030 216 VAL AAA CA 1
ATOM 2563 C C . VAL A 1 216 ? -1.574 -24.651 -47.892 1.000 31.390 216 VAL AAA C 1
ATOM 2564 O O . VAL A 1 216 ? -0.463 -24.901 -48.416 1.000 31.630 216 VAL AAA O 1
ATOM 2577 N N . PRO A 1 217 ? -2.245 -25.610 -47.224 1.000 31.610 217 PRO AAA N 1
ATOM 2578 C CA . PRO A 1 217 ? -1.691 -26.940 -47.081 1.000 30.690 217 PRO AAA CA 1
ATOM 2579 C C . PRO A 1 217 ? -2.115 -27.788 -48.285 1.000 30.880 217 PRO AAA C 1
ATOM 2580 O O . PRO A 1 217 ? -2.876 -27.305 -49.141 1.000 31.120 217 PRO AAA O 1
ATOM 2591 N N . GLY A 1 218 ? -1.654 -29.032 -48.321 1.000 30.860 218 GLY AAA N 1
ATOM 2592 C CA . GLY A 1 218 ? -1.967 -29.997 -49.393 1.000 32.640 218 GLY AAA CA 1
ATOM 2593 C C . GLY A 1 218 ? -3.460 -30.160 -49.647 1.000 36.120 218 GLY AAA C 1
ATOM 2594 O O . GLY A 1 218 ? -3.866 -30.311 -50.805 1.000 37.630 218 GLY AAA O 1
ATOM 2598 N N . ALA A 1 219 ? -4.291 -30.133 -48.610 1.000 32.320 219 ALA AAA N 1
ATOM 2599 C CA . ALA A 1 219 ? -5.754 -30.313 -48.754 1.000 30.670 219 ALA AAA CA 1
ATOM 2600 C C . ALA A 1 219 ? -6.431 -29.045 -49.275 1.000 31.640 219 ALA AAA C 1
ATOM 2601 O O . ALA A 1 219 ? -7.674 -29.048 -49.330 1.000 32.260 219 ALA AAA O 1
ATOM 2608 N N . GLY A 1 220 ? -5.718 -27.945 -49.454 1.000 32.100 220 GLY AAA N 1
ATOM 2609 C CA . GLY A 1 220 ? -6.340 -26.678 -49.888 1.000 33.500 220 GLY AAA CA 1
ATOM 2610 C C . GLY A 1 220 ? -6.983 -25.956 -48.717 1.000 34.860 220 GLY AAA C 1
ATOM 2611 O O . GLY A 1 220 ? -6.780 -26.409 -47.565 1.000 30.270 220 GLY AAA O 1
ATOM 2615 N N . ASP A 1 221 ? -7.721 -24.890 -48.997 1.000 30.360 221 ASP AAA N 1
ATOM 2616 C CA . ASP A 1 221 ? -8.182 -23.922 -47.978 1.000 28.660 221 ASP AAA CA 1
ATOM 2617 C C . ASP A 1 221 ? -6.963 -23.476 -47.188 1.000 30.680 221 ASP AAA C 1
ATOM 2618 O O . ASP A 1 221 ? -5.899 -23.276 -47.788 1.000 31.150 221 ASP AAA O 1
ATOM 2627 N N . PHE A 1 222 ? -7.080 -23.245 -45.885 1.000 27.980 222 PHE AAA N 1
ATOM 2628 C CA . PHE A 1 222 ? -6.037 -22.559 -45.127 1.000 27.470 222 PHE AAA CA 1
ATOM 2629 C C . PHE A 1 222 ? -5.787 -23.253 -43.800 1.000 33.390 222 PHE AAA C 1
ATOM 2630 O O . PHE A 1 222 ? -6.765 -23.543 -43.091 1.000 29.410 222 PHE AAA O 1
ATOM 2647 N N . ASP A 1 223 ? -4.513 -23.428 -43.457 1.000 29.060 223 ASP AAA N 1
ATOM 2648 C CA . ASP A 1 223 ? -4.095 -23.614 -42.052 1.000 26.970 223 ASP AAA CA 1
ATOM 2649 C C . ASP A 1 223 ? -3.854 -22.223 -41.510 1.000 27.890 223 ASP AAA C 1
ATOM 2650 O O . ASP A 1 223 ? -3.312 -21.391 -42.226 1.000 31.790 223 ASP AAA O 1
ATOM 2659 N N . VAL A 1 224 ? -4.238 -21.948 -40.292 1.000 23.390 224 VAL AAA N 1
ATOM 2660 C CA . VAL A 1 224 ? -4.010 -20.641 -39.649 1.000 26.070 224 VAL AAA CA 1
ATOM 2661 C C . VAL 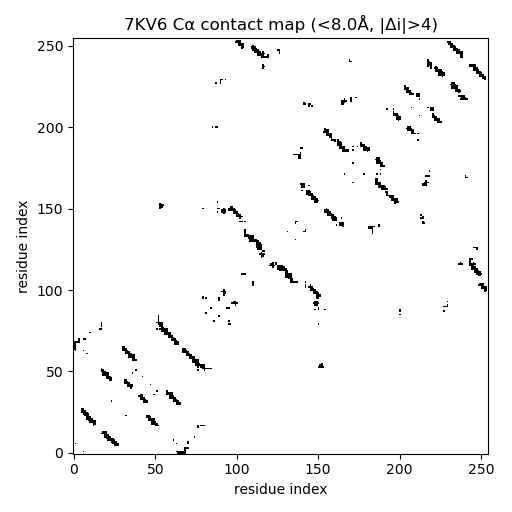A 1 224 ? -3.366 -20.902 -38.288 1.000 26.710 224 VAL AAA C 1
ATOM 2662 O O . VAL A 1 224 ? -3.875 -21.729 -37.472 1.000 24.480 224 VAL AAA O 1
ATOM 2675 N N . GLU A 1 225 ? -2.285 -20.185 -38.016 1.000 27.750 225 GLU AAA N 1
ATOM 2676 C CA . GLU A 1 225 ? -1.667 -20.295 -36.685 1.000 26.720 225 GLU AAA CA 1
ATOM 2677 C C . GLU A 1 225 ? -2.678 -19.841 -35.643 1.000 23.960 225 GLU AAA C 1
ATOM 2678 O O . GLU A 1 225 ? -3.230 -18.721 -35.736 1.000 26.100 225 GLU AAA O 1
ATOM 2690 N N . TYR A 1 226 ? -2.873 -20.692 -34.638 1.000 26.690 226 TYR AAA N 1
ATOM 2691 C CA . TYR A 1 226 ? -3.903 -20.462 -33.601 1.000 26.490 226 TYR AAA CA 1
ATOM 2692 C C . TYR A 1 226 ? -3.571 -21.349 -32.412 1.000 25.280 226 TYR AAA C 1
ATOM 2693 O O . TYR A 1 226 ? -3.692 -22.566 -32.536 1.000 27.010 226 TYR AAA O 1
ATOM 2711 N N . ILE A 1 227 ? -3.150 -20.730 -31.346 1.000 26.830 227 ILE AAA N 1
ATOM 2712 C CA . ILE A 1 227 ? -2.724 -21.485 -30.147 1.000 27.700 227 ILE AAA CA 1
ATOM 2713 C C . ILE A 1 227 ? -3.908 -21.482 -29.194 1.000 24.980 227 ILE AAA C 1
ATOM 2714 O O . ILE A 1 227 ? -4.402 -20.429 -28.817 1.000 26.320 227 ILE AAA O 1
ATOM 2730 N N . PRO A 1 228 ? -4.410 -22.642 -28.749 1.000 26.690 228 PRO AAA N 1
ATOM 2731 C CA . PRO A 1 228 ? -5.510 -22.615 -27.787 1.000 27.140 228 PRO AAA CA 1
ATOM 2732 C C . PRO A 1 228 ? -5.077 -22.047 -26.437 1.000 25.570 228 PRO AAA C 1
ATOM 2733 O O . PRO A 1 228 ? -3.876 -22.180 -26.020 1.000 27.380 228 PRO AAA O 1
ATOM 2744 N N . LYS A 1 229 ? -6.038 -21.497 -25.708 1.000 27.550 229 LYS AAA N 1
ATOM 2745 C CA . LYS A 1 229 ? -5.869 -21.143 -24.288 1.000 28.590 229 LYS AAA CA 1
ATOM 2746 C C . LYS A 1 229 ? -5.554 -22.417 -23.519 1.000 25.340 229 LYS AAA C 1
ATOM 2747 O O . LYS A 1 229 ? -5.822 -23.522 -24.038 1.000 27.270 229 LYS AAA O 1
ATOM 2766 N N . GLU A 1 230 ? -4.937 -22.251 -22.350 1.000 28.940 230 GLU AAA N 1
ATOM 2767 C CA . GLU A 1 230 ? -4.508 -23.418 -21.528 1.000 30.950 230 GLU AAA CA 1
ATOM 2768 C C . GLU A 1 230 ? -5.728 -24.142 -20.947 1.000 29.750 230 GLU AAA C 1
ATOM 2769 O O . GLU A 1 230 ? -5.636 -25.360 -20.715 1.000 31.230 230 GLU AAA O 1
ATOM 2781 N N . ALA A 1 231 ? -6.853 -23.453 -20.810 1.000 29.810 231 ALA AAA N 1
ATOM 2782 C CA . ALA A 1 231 ? -8.063 -24.008 -20.156 1.000 28.770 231 ALA AAA CA 1
ATOM 2783 C C . ALA A 1 231 ? -9.326 -23.384 -20.745 1.000 28.960 231 ALA AAA C 1
ATOM 2784 O O . ALA A 1 231 ? -9.336 -22.194 -21.018 1.000 28.920 231 ALA AAA O 1
ATOM 2791 N N . TYR A 1 232 ? -10.356 -24.202 -20.895 1.000 27.740 232 TYR AAA N 1
ATOM 2792 C CA . TYR A 1 232 ? -11.679 -23.751 -21.384 1.000 24.060 232 TYR AAA CA 1
ATOM 2793 C C . TYR A 1 232 ? -12.741 -24.349 -20.479 1.000 24.910 232 TYR AAA C 1
ATOM 2794 O O . TYR A 1 232 ? -12.466 -25.312 -19.752 1.000 25.940 232 TYR AAA O 1
ATOM 2812 N N . THR A 1 233 ? -13.943 -23.825 -20.593 1.000 24.680 233 THR AAA N 1
ATOM 2813 C CA . THR A 1 233 ? -15.158 -24.437 -20.033 1.000 25.630 233 THR AAA CA 1
ATOM 2814 C C . THR A 1 233 ? -16.165 -24.670 -21.144 1.000 26.930 233 THR AAA C 1
ATOM 2815 O O . THR A 1 233 ? -15.978 -24.183 -22.271 1.000 26.210 233 THR AAA O 1
ATOM 2826 N N . PHE A 1 234 ? -17.196 -25.454 -20.855 1.000 24.740 234 PHE AAA N 1
ATOM 2827 C CA . PHE A 1 234 ? -18.271 -25.680 -21.838 1.000 25.030 234 PHE AAA CA 1
ATOM 2828 C C . PHE A 1 234 ? -19.598 -25.711 -21.086 1.000 25.350 234 PHE AAA C 1
ATOM 2829 O O . PHE A 1 234 ? -19.607 -25.838 -19.869 1.000 25.120 234 PHE AAA O 1
ATOM 2846 N N . THR A 1 235 ? -20.675 -25.534 -21.818 1.000 27.490 235 THR AAA N 1
ATOM 2847 C CA . THR A 1 235 ? -22.037 -25.806 -21.313 1.000 27.630 235 THR AAA CA 1
ATOM 2848 C C . THR A 1 235 ? -22.762 -26.719 -22.284 1.000 29.020 235 THR AAA C 1
ATOM 2849 O O . THR A 1 235 ? -22.584 -26.601 -23.502 1.000 28.010 235 THR AAA O 1
ATOM 2860 N N . VAL A 1 236 ? -23.551 -27.643 -21.736 1.000 30.080 236 VAL AAA N 1
ATOM 2861 C CA . VAL A 1 236 ? -24.539 -28.444 -22.497 1.000 28.970 236 VAL AAA CA 1
ATOM 2862 C C . VAL A 1 236 ? -25.916 -28.087 -21.943 1.000 37.050 236 VAL AAA C 1
ATOM 2863 O O . VAL A 1 236 ? -26.087 -28.150 -20.701 1.000 39.440 236 VAL AAA O 1
ATOM 2876 N N . ASP A 1 237 ? -26.777 -27.564 -22.809 1.000 34.560 237 ASP AAA N 1
ATOM 2877 C CA . ASP A 1 237 ? -28.192 -27.199 -22.521 1.000 38.450 237 ASP AAA CA 1
ATOM 2878 C C . ASP A 1 237 ? -29.052 -27.870 -23.595 1.000 35.670 237 ASP AAA C 1
ATOM 2879 O O . ASP A 1 237 ? -29.056 -27.350 -24.728 1.000 35.470 237 ASP AAA O 1
ATOM 2888 N N . GLY A 1 238 ? -29.700 -28.993 -23.285 1.000 37.070 238 GLY AAA N 1
ATOM 2889 C CA . GLY A 1 238 ? -30.454 -29.768 -24.296 1.000 37.830 238 GLY AAA CA 1
ATOM 2890 C C . GLY A 1 238 ? -29.487 -30.318 -25.335 1.000 38.880 238 GLY AAA C 1
ATOM 2891 O O . GLY A 1 238 ? -28.590 -31.134 -24.968 1.000 35.480 238 GLY AAA O 1
ATOM 2895 N N A ASP A 1 239 ? -29.627 -29.877 -26.591 0.500 34.260 239 ASP AAA N 1
ATOM 2896 N N B ASP A 1 239 ? -29.610 -29.911 -26.599 0.500 34.560 239 ASP AAA N 1
ATOM 2897 C CA A ASP A 1 239 ? -28.758 -30.349 -27.702 0.500 34.700 239 ASP AAA CA 1
ATOM 2898 C CA B ASP A 1 239 ? -28.670 -30.406 -27.639 0.500 34.680 239 ASP AAA CA 1
ATOM 2899 C C A ASP A 1 239 ? -27.728 -29.265 -28.052 0.500 33.770 239 ASP AAA C 1
ATOM 2900 C C B ASP A 1 239 ? -27.704 -29.279 -28.035 0.500 33.960 239 ASP AAA C 1
ATOM 2901 O O A ASP A 1 239 ? -26.979 -29.505 -29.005 0.500 33.650 239 ASP AAA O 1
ATOM 2902 O O B ASP A 1 239 ? -26.986 -29.492 -29.017 0.500 33.840 239 ASP AAA O 1
ATOM 2919 N N . LYS A 1 240 ? -27.653 -28.167 -27.288 1.000 31.480 240 LYS AAA N 1
ATOM 2920 C CA . LYS A 1 240 ? -26.678 -27.066 -27.531 1.000 31.030 240 LYS AAA CA 1
ATOM 2921 C C . LYS A 1 240 ? -25.389 -27.292 -26.717 1.000 32.730 240 LYS AAA C 1
ATOM 2922 O O . LYS A 1 240 ? -25.449 -27.279 -25.487 1.000 31.040 240 LYS AAA O 1
ATOM 2941 N N . LEU A 1 241 ? -24.256 -27.406 -27.391 1.000 27.830 241 LEU AAA N 1
ATOM 2942 C CA . LEU A 1 241 ? -22.913 -27.423 -26.755 1.000 29.100 241 LEU AAA CA 1
ATOM 2943 C C . LEU A 1 241 ? -22.199 -26.113 -27.094 1.000 27.650 241 LEU AAA C 1
ATOM 2944 O O . LEU A 1 241 ? -22.026 -25.827 -28.298 1.000 28.090 241 LEU AAA O 1
ATOM 2960 N N . LYS A 1 242 ? -21.902 -25.325 -26.072 1.000 26.540 242 LYS AAA N 1
ATOM 2961 C CA . LYS A 1 242 ? -21.219 -24.022 -26.204 1.000 27.070 242 LYS AAA CA 1
ATOM 2962 C C . LYS A 1 242 ? -19.816 -24.111 -25.573 1.000 26.340 242 LYS AAA C 1
ATOM 2963 O O . LYS A 1 242 ? -19.700 -24.488 -24.430 1.000 27.570 242 LYS AAA O 1
ATOM 2982 N N . LEU A 1 243 ? -18.796 -23.653 -26.289 1.000 25.990 243 LEU AAA N 1
ATOM 2983 C CA . LEU A 1 243 ? -17.418 -23.564 -25.772 1.000 27.040 243 LEU AAA CA 1
ATOM 2984 C C . LEU A 1 243 ? -17.118 -22.127 -25.336 1.000 27.540 243 LEU AAA C 1
ATOM 2985 O O . LEU A 1 243 ? -17.547 -21.170 -26.044 1.000 26.310 243 LEU AAA O 1
ATOM 3001 N N . SER A 1 244 ? -16.360 -21.965 -24.246 1.000 24.610 244 SER AAA N 1
ATOM 3002 C CA . SER A 1 244 ? -15.934 -20.658 -23.706 1.000 25.880 244 SER AAA CA 1
ATOM 3003 C C . SER A 1 244 ? -14.871 -20.022 -24.614 1.000 24.080 244 SER AAA C 1
ATOM 3004 O O . SER A 1 244 ? -14.287 -20.764 -25.452 1.000 24.800 244 SER AAA O 1
ATOM 3012 N N . ASP A 1 245 ? -14.607 -18.722 -24.427 1.000 26.620 245 ASP AAA N 1
ATOM 3013 C CA . ASP A 1 245 ? -13.352 -18.074 -24.910 1.000 28.120 245 ASP AAA CA 1
ATOM 3014 C C . ASP A 1 245 ? -13.205 -18.257 -26.432 1.000 25.300 245 ASP AAA C 1
ATOM 3015 O O . ASP A 1 245 ? -12.056 -18.380 -26.952 1.000 27.030 245 ASP AAA O 1
ATOM 3024 N N . ASP A 1 246 ? -14.321 -18.234 -27.155 1.000 26.950 246 ASP AAA N 1
ATOM 3025 C CA . ASP A 1 246 ? -14.369 -18.223 -28.634 1.000 26.570 246 ASP AAA CA 1
ATOM 3026 C C . ASP A 1 246 ? -13.733 -19.489 -29.225 1.000 25.840 246 ASP AAA C 1
ATOM 3027 O O . ASP A 1 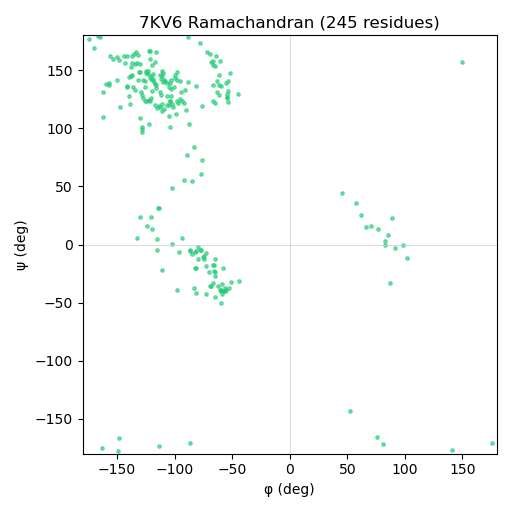246 ? -13.424 -19.500 -30.410 1.000 27.110 246 ASP AAA O 1
ATOM 3036 N N . ALA A 1 247 ? -13.715 -20.587 -28.469 1.000 24.010 247 ALA AAA N 1
ATOM 3037 C CA . ALA A 1 247 ? -13.175 -21.860 -28.979 1.000 24.900 247 ALA AAA CA 1
ATOM 3038 C C . ALA A 1 247 ? -14.064 -22.467 -30.054 1.000 21.750 247 ALA AAA C 1
ATOM 3039 O O . ALA A 1 247 ? -15.290 -22.118 -30.147 1.000 23.860 247 ALA AAA O 1
ATOM 3046 N N . PHE A 1 248 ? -13.532 -23.409 -30.790 1.000 20.800 248 PHE AAA N 1
ATOM 3047 C CA . PHE A 1 248 ? -14.214 -24.111 -31.895 1.000 20.600 248 PHE AAA CA 1
ATOM 3048 C C . PHE A 1 248 ? -13.517 -25.447 -32.049 1.000 22.740 248 PHE AAA C 1
ATOM 3049 O O . PHE A 1 248 ? -12.356 -25.547 -31.583 1.000 23.890 248 PHE AAA O 1
ATOM 3066 N N . PHE A 1 249 ? -14.154 -26.400 -32.707 1.000 23.920 249 PHE AAA N 1
ATOM 3067 C CA . PHE A 1 249 ? -13.673 -27.804 -32.818 1.000 23.580 249 PHE AAA CA 1
ATOM 3068 C C . PHE A 1 249 ? -12.683 -27.971 -33.977 1.000 23.260 249 PHE AAA C 1
ATOM 3069 O O . PHE A 1 249 ? -12.854 -28.819 -34.825 1.000 24.380 249 PHE AAA O 1
ATOM 3086 N N . GLY A 1 250 ? -11.614 -27.156 -33.978 1.000 23.720 250 GLY AAA N 1
ATOM 3087 C CA . GLY A 1 250 ? -10.454 -27.334 -34.857 1.000 25.430 250 GLY AAA CA 1
ATOM 3088 C C . GLY A 1 250 ? -10.636 -26.659 -36.204 1.000 26.600 250 GLY AAA C 1
ATOM 3089 O O . GLY A 1 250 ? -9.653 -26.290 -36.797 1.000 25.200 250 GLY AAA O 1
ATOM 3093 N N . HIS A 1 251 ? -11.883 -26.625 -36.681 1.000 24.960 251 HIS AAA N 1
ATOM 3094 C CA . HIS A 1 251 ? -12.317 -25.992 -37.940 1.000 24.040 251 HIS AAA CA 1
ATOM 3095 C C . HIS A 1 251 ? -13.006 -24.705 -37.540 1.000 28.000 251 HIS AAA C 1
ATOM 3096 O O . HIS A 1 251 ? -13.971 -24.756 -36.764 1.000 25.720 251 HIS AAA O 1
ATOM 3111 N N . PHE A 1 252 ? -12.543 -23.588 -38.066 1.000 24.090 252 PHE AAA N 1
ATOM 3112 C CA . PH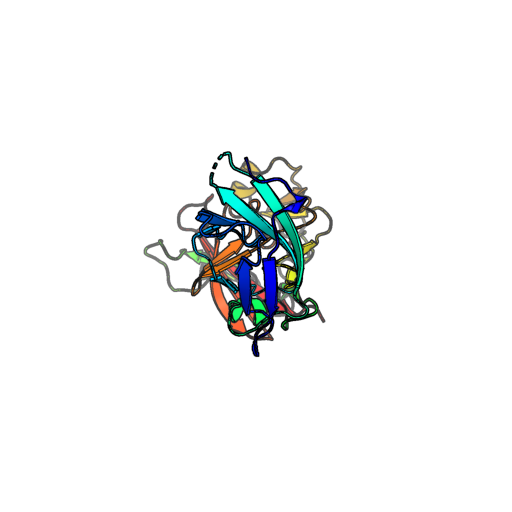E A 1 252 ? -13.070 -22.266 -37.719 1.000 24.620 252 PHE AAA CA 1
ATOM 3113 C C . PHE A 1 252 ? -14.178 -21.891 -38.683 1.000 25.730 252 PHE AAA C 1
ATOM 3114 O O . PHE A 1 252 ? -13.943 -21.824 -39.894 1.000 24.820 252 PHE AAA O 1
ATOM 3131 N N . ALA A 1 253 ? -15.362 -21.630 -38.123 1.000 26.410 253 ALA AAA N 1
ATOM 3132 C CA . ALA A 1 253 ? -16.491 -21.044 -38.888 1.000 26.860 253 ALA AAA CA 1
ATOM 3133 C C . ALA A 1 253 ? -17.107 -19.840 -38.161 1.000 24.410 253 ALA AAA C 1
ATOM 3134 O O . ALA A 1 253 ? -18.333 -19.553 -38.404 1.000 28.210 253 ALA AAA O 1
ATOM 3141 N N . GLY A 1 254 ? -16.388 -19.160 -37.288 1.000 30.550 254 GLY AAA N 1
ATOM 3142 C CA . GLY A 1 254 ? -16.837 -18.000 -36.523 1.000 25.240 254 GLY AAA CA 1
ATOM 3143 C C . GLY A 1 254 ? -17.855 -18.241 -35.411 1.000 27.360 254 GLY AAA C 1
ATOM 3144 O O . GLY A 1 254 ? -18.370 -17.235 -34.869 1.000 28.770 254 GLY AAA O 1
ATOM 3148 N N . THR A 1 255 ? -18.074 -19.465 -34.947 1.000 25.780 255 THR AAA N 1
ATOM 3149 C CA . THR A 1 255 ? -19.039 -19.747 -33.867 1.000 28.310 255 THR AAA CA 1
ATOM 3150 C C . THR A 1 255 ? -18.426 -20.706 -32.837 1.000 27.150 255 THR AAA C 1
ATOM 3151 O O . THR A 1 255 ? -17.538 -21.510 -33.197 1.000 26.590 255 THR AAA O 1
ATOM 3162 N N . SER A 1 256 ? -18.948 -20.634 -31.629 1.000 25.310 256 SER AAA N 1
ATOM 3163 C CA . SER A 1 256 ? -18.567 -21.534 -30.519 1.000 24.260 256 SER AAA CA 1
ATOM 3164 C C . SER A 1 256 ? -19.766 -22.395 -30.107 1.000 27.250 256 SER AAA C 1
ATOM 3165 O O . SER A 1 256 ? -19.661 -23.067 -29.084 1.000 26.730 256 SER AAA O 1
ATOM 3173 N N . THR A 1 257 ? -20.892 -22.286 -30.836 1.000 24.480 257 THR AAA N 1
ATOM 3174 C CA . THR A 1 257 ? -22.137 -23.028 -30.566 1.000 26.580 257 THR AAA CA 1
ATOM 3175 C C . THR A 1 257 ? -22.270 -24.165 -31.546 1.000 24.760 257 THR AAA C 1
ATOM 3176 O O . THR A 1 257 ? -22.135 -23.955 -32.763 1.000 25.300 257 THR AAA O 1
ATOM 3187 N N . TYR A 1 258 ? -22.484 -25.363 -31.020 1.000 23.350 258 TYR AAA N 1
ATOM 3188 C C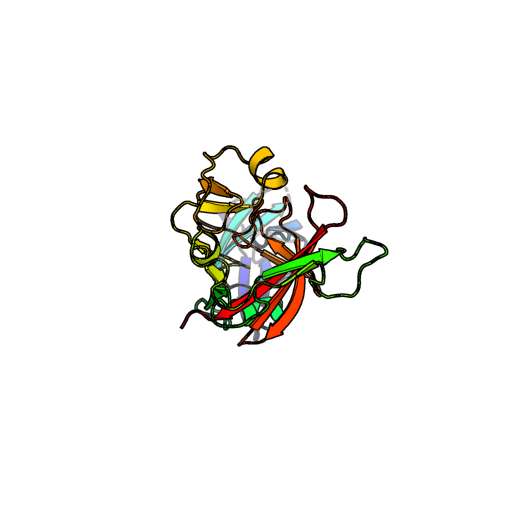A . TYR A 1 258 ? -22.665 -26.599 -31.808 1.000 23.500 258 TYR AAA CA 1
ATOM 3189 C C . TYR A 1 258 ? -24.007 -27.206 -31.411 1.000 27.070 258 TYR AAA C 1
ATOM 3190 O O . TYR A 1 258 ? -24.374 -27.098 -30.216 1.000 28.560 258 TYR AAA O 1
ATOM 3208 N N . THR A 1 259 ? -24.637 -27.886 -32.347 1.000 26.890 259 THR AAA N 1
ATOM 3209 C CA . THR A 1 259 ? -25.854 -28.700 -32.087 1.000 26.390 259 THR AAA CA 1
ATOM 3210 C C . THR A 1 259 ? -25.402 -30.145 -32.044 1.000 26.410 259 THR AAA C 1
ATOM 3211 O O . THR A 1 259 ? -24.814 -30.662 -33.056 1.000 31.330 259 THR AAA O 1
ATOM 3222 N N . ILE A 1 260 ? -25.649 -30.808 -30.913 1.000 27.600 260 ILE AAA N 1
ATOM 3223 C CA . ILE A 1 260 ? -25.363 -32.250 -30.754 1.000 27.820 260 ILE AAA CA 1
ATOM 3224 C C . ILE A 1 260 ? -26.431 -33.053 -31.486 1.000 34.440 260 ILE AAA C 1
ATOM 3225 O O . ILE A 1 260 ? -27.631 -32.951 -31.112 1.000 35.450 260 ILE AAA O 1
ATOM 3241 N N . LYS A 1 261 ? -26.005 -33.834 -32.474 1.000 27.600 261 LYS AAA N 1
ATOM 3242 C CA . LYS A 1 261 ? -26.883 -34.702 -33.286 1.000 32.950 261 LYS AAA CA 1
ATOM 3243 C C . LYS A 1 261 ? -26.805 -36.113 -32.726 1.000 34.240 261 LYS AAA C 1
ATOM 3244 O O . LYS A 1 261 ? -27.836 -36.798 -32.725 1.000 35.860 261 LYS AAA O 1
ATOM 3263 N N . THR A 1 262 ? -25.628 -36.548 -32.313 1.000 30.910 262 THR AAA N 1
ATOM 3264 C CA . THR A 1 262 ? -25.397 -37.850 -31.655 1.000 30.540 262 THR AAA CA 1
ATOM 3265 C C . THR A 1 262 ? -24.369 -37.663 -30.555 1.000 33.000 262 THR AAA C 1
ATOM 3266 O O . THR A 1 262 ? -23.331 -37.043 -30.790 1.000 30.120 262 THR AAA O 1
ATOM 3277 N N . LEU A 1 263 ? -24.610 -38.236 -29.384 1.000 31.800 263 LEU AAA N 1
ATOM 3278 C CA . LEU A 1 263 ? -23.575 -38.277 -28.339 1.000 29.950 263 LEU AAA CA 1
ATOM 3279 C C . LEU A 1 263 ? -23.799 -39.569 -27.569 1.000 32.490 263 LEU AAA C 1
ATOM 3280 O O . LEU A 1 263 ? -24.884 -39.723 -26.956 1.000 34.100 263 LEU AAA O 1
ATOM 3296 N N . ASN A 1 264 ? -22.813 -40.420 -27.614 1.000 31.760 264 ASN AAA N 1
ATOM 3297 C CA . ASN A 1 264 ? -22.765 -41.634 -26.767 1.000 31.470 264 ASN AAA CA 1
ATOM 3298 C C . ASN A 1 264 ? -21.294 -41.909 -26.508 1.000 34.180 264 ASN AAA C 1
ATOM 3299 O O . ASN A 1 264 ? -20.455 -41.157 -26.971 1.000 31.990 264 ASN AAA O 1
ATOM 3310 N N . GLU A 1 265 ? -20.965 -42.990 -25.808 1.000 32.400 265 GLU AAA N 1
ATOM 3311 C CA . GLU A 1 265 ? -19.560 -43.207 -25.400 1.000 33.840 265 GLU AAA CA 1
ATOM 3312 C C . GLU A 1 265 ? -18.648 -43.422 -26.612 1.000 32.080 265 GLU AAA C 1
ATOM 3313 O O . GLU A 1 265 ? -17.415 -43.312 -26.432 1.000 32.870 265 GLU AAA O 1
ATOM 3325 N N . ASN A 1 266 ? -19.183 -43.654 -27.813 1.000 32.710 266 ASN AAA N 1
ATOM 3326 C CA . ASN A 1 266 ? -18.329 -44.008 -28.975 1.000 35.570 266 ASN AAA CA 1
ATOM 3327 C C . ASN A 1 266 ? -18.367 -42.937 -30.079 1.000 32.330 266 ASN AAA C 1
ATOM 3328 O O . ASN A 1 266 ? -17.701 -43.132 -31.101 1.000 32.350 266 ASN AAA O 1
ATOM 3339 N N . GLU A 1 267 ? -19.197 -41.923 -29.927 1.000 31.240 267 GLU AAA N 1
ATOM 3340 C CA . GLU A 1 267 ? -19.422 -40.975 -31.046 1.000 33.550 267 GLU AAA CA 1
ATOM 3341 C C . GLU A 1 267 ? -19.927 -39.632 -30.534 1.000 30.910 267 GLU AAA C 1
ATOM 3342 O O . GLU A 1 267 ? -20.912 -39.600 -29.781 1.000 32.080 267 GLU AAA O 1
ATOM 3354 N N . LEU A 1 268 ? -19.403 -38.548 -31.130 1.000 30.500 268 LEU AAA N 1
ATOM 3355 C CA . LEU A 1 268 ? -19.950 -37.190 -30.921 1.000 26.690 268 LEU AAA CA 1
ATOM 3356 C C . LEU A 1 268 ? -20.142 -36.569 -32.313 1.000 30.310 268 LEU AAA C 1
ATOM 3357 O O . LEU A 1 268 ? -19.150 -36.371 -32.985 1.000 29.300 268 LEU AAA O 1
ATOM 3373 N N . TYR A 1 269 ? -21.382 -36.417 -32.744 1.000 28.980 269 TYR AAA N 1
ATOM 3374 C CA . TYR A 1 269 ? -21.730 -35.935 -34.100 1.000 28.230 269 TYR AAA CA 1
ATOM 3375 C C . TYR A 1 269 ? -22.336 -34.557 -33.909 1.000 26.650 269 TYR AAA C 1
ATOM 3376 O O . TYR A 1 269 ? -23.383 -34.478 -33.255 1.000 29.420 269 TYR AAA O 1
ATOM 3394 N N . LEU A 1 270 ? -21.735 -33.516 -34.524 1.000 28.770 270 LEU AAA N 1
ATOM 3395 C CA . LEU A 1 270 ? -22.098 -32.097 -34.336 1.000 25.940 270 LEU AAA CA 1
ATOM 3396 C C . LEU A 1 270 ? -22.455 -31.440 -35.664 1.000 27.590 270 LEU AAA C 1
ATOM 3397 O O . LEU A 1 270 ? -21.876 -31.799 -36.727 1.000 26.550 270 LEU AAA O 1
ATOM 3413 N N . GLU A 1 271 ? -23.394 -30.517 -35.567 1.000 26.790 271 GLU AAA N 1
ATOM 3414 C CA . GLU A 1 271 ? -23.705 -29.552 -36.622 1.000 25.880 271 GLU AAA CA 1
ATOM 3415 C C . GLU A 1 271 ? -23.243 -28.207 -36.109 1.000 24.380 271 GLU AAA C 1
ATOM 3416 O O . GLU A 1 271 ? -23.371 -27.938 -34.923 1.000 27.410 271 GLU AAA O 1
ATOM 3428 N N . CYS A 1 272 ? -22.801 -27.335 -37.003 1.000 25.140 272 CYS AAA N 1
ATOM 3429 C CA . CYS A 1 272 ? -22.759 -25.941 -36.577 1.000 25.860 272 CYS AAA CA 1
ATOM 3430 C C . CYS A 1 272 ? -23.145 -25.055 -37.756 1.000 26.560 272 CYS AAA C 1
ATOM 3431 O O . CYS A 1 272 ? -23.116 -25.504 -38.882 1.000 31.820 272 CYS AAA O 1
ATOM 3439 N N . SER A 1 273 ? -23.614 -23.885 -37.401 1.000 26.780 273 SER AAA N 1
ATOM 3440 C CA . SER A 1 273 ? -24.066 -22.861 -38.373 1.000 26.110 273 SER AAA CA 1
ATOM 3441 C C . SER A 1 273 ? -22.977 -21.799 -38.528 1.000 23.740 273 SER AAA C 1
ATOM 3442 O O . SER A 1 273 ? -22.668 -21.118 -37.570 1.000 25.450 273 SER AAA O 1
ATOM 3450 N N . SER A 1 274 ? -22.453 -21.650 -39.729 1.000 26.330 274 SER AAA N 1
ATOM 3451 C CA . SER A 1 274 ? -21.349 -20.684 -39.985 1.000 26.610 274 SER AAA CA 1
ATOM 3452 C C . SER A 1 274 ? -21.794 -19.270 -39.639 1.000 27.320 274 SER AAA C 1
ATOM 3453 O O . SER A 1 274 ? -22.922 -18.870 -40.098 1.000 28.510 274 SER AAA O 1
ATOM 3461 N N . ALA A 1 275 ? -20.925 -18.517 -38.974 1.000 25.580 275 ALA AAA N 1
ATOM 3462 C CA . ALA A 1 275 ? -21.125 -17.083 -38.712 1.000 26.820 275 ALA AAA CA 1
ATOM 3463 C C . ALA A 1 275 ? -20.386 -16.275 -39.779 1.000 30.970 275 ALA AAA C 1
ATOM 3464 O O . ALA A 1 275 ? -20.492 -15.060 -39.751 1.000 34.050 275 ALA AAA O 1
ATOM 3471 N N . VAL A 1 276 ? -19.617 -16.908 -40.645 1.000 27.250 276 VAL AAA N 1
ATOM 3472 C CA . VAL A 1 276 ? -18.821 -16.127 -41.635 1.000 29.870 276 VAL AAA CA 1
ATOM 3473 C C . VAL A 1 276 ? -19.388 -16.348 -43.033 1.000 31.050 276 VAL AAA C 1
ATOM 3474 O O . VAL A 1 276 ? -19.075 -15.533 -43.912 1.000 30.790 276 VAL AAA O 1
ATOM 3487 N N . GLU A 1 277 ? -20.130 -17.435 -43.302 1.000 29.120 277 GLU AAA N 1
ATOM 3488 C CA . GLU A 1 277 ? -20.773 -17.719 -44.609 1.000 27.600 277 GLU AAA CA 1
ATOM 3489 C C . GLU A 1 277 ? -22.252 -18.029 -44.378 1.000 28.350 277 GLU AAA C 1
ATOM 3490 O O . GLU A 1 277 ? -22.603 -19.178 -43.981 1.000 28.060 277 GLU AAA O 1
ATOM 3502 N N . SER A 1 278 ? -23.068 -17.010 -44.558 1.000 29.230 278 SER AAA N 1
ATOM 3503 C CA . SER A 1 278 ? -24.505 -17.065 -44.196 1.000 29.060 278 SER AAA CA 1
ATOM 3504 C C . SER A 1 278 ? -25.168 -18.261 -44.863 1.000 27.220 278 SER AAA C 1
ATOM 3505 O O . SER A 1 278 ? -25.088 -18.415 -46.100 1.000 28.680 278 SER AAA O 1
ATOM 3513 N N . GLY A 1 279 ? -25.843 -19.103 -44.059 1.000 29.000 279 GLY AAA N 1
ATOM 3514 C CA . GLY A 1 279 ? -26.588 -20.272 -44.547 1.000 30.080 279 GLY AAA CA 1
ATOM 3515 C C . GLY A 1 279 ? -25.761 -21.506 -44.796 1.000 29.260 279 GLY AAA C 1
ATOM 3516 O O . GLY A 1 279 ? -26.334 -22.499 -45.246 1.000 29.440 279 GLY AAA O 1
ATOM 3520 N N . ASN A 1 280 ? -24.445 -21.465 -44.576 1.000 27.410 280 ASN AAA N 1
ATOM 3521 C CA . ASN A 1 280 ? -23.599 -22.653 -44.731 1.000 26.790 280 ASN AAA CA 1
ATOM 3522 C C . ASN A 1 280 ? -23.543 -23.361 -43.372 1.000 25.390 280 ASN AAA C 1
ATOM 3523 O O . ASN A 1 280 ? -23.253 -22.711 -42.340 1.000 26.770 280 ASN AAA O 1
ATOM 3534 N N . GLY A 1 281 ? -23.740 -24.664 -43.403 1.000 27.200 281 GLY AAA N 1
ATOM 3535 C CA . GLY A 1 281 ? -23.665 -25.537 -42.217 1.000 27.340 281 GLY AAA CA 1
ATOM 3536 C C . GLY A 1 281 ? -22.477 -26.480 -42.329 1.000 24.410 281 GLY AAA C 1
ATOM 3537 O O . GLY A 1 281 ? -22.246 -27.021 -43.411 1.000 25.930 281 GLY AAA O 1
ATOM 3541 N N . TRP A 1 282 ? -21.867 -26.777 -41.186 1.000 24.310 282 TRP AAA N 1
ATOM 3542 C CA . TRP A 1 282 ? -20.763 -27.752 -41.087 1.000 23.900 282 TRP AAA CA 1
ATOM 3543 C C . TRP A 1 282 ? -21.164 -28.897 -40.177 1.000 26.000 282 TRP AAA C 1
ATOM 3544 O O . TRP A 1 282 ? -21.934 -28.702 -39.216 1.000 26.960 282 TRP AAA O 1
ATOM 3565 N N . TRP A 1 283 ? -20.643 -30.058 -40.524 1.000 25.050 283 TRP AAA N 1
ATOM 3566 C CA . TRP A 1 283 ? -20.838 -31.295 -39.772 1.000 26.340 283 TRP AAA CA 1
ATOM 3567 C C . TRP A 1 283 ? -19.478 -31.810 -39.361 1.000 25.040 283 TRP AAA C 1
ATOM 3568 O O . TRP A 1 283 ? -18.545 -31.743 -40.160 1.000 25.790 283 TRP AAA O 1
ATOM 3589 N N . TYR A 1 284 ? -19.409 -32.379 -38.171 1.000 26.820 284 TYR AAA N 1
ATOM 3590 C CA . TYR A 1 284 ? -18.152 -32.915 -37.629 1.000 24.610 284 TYR AAA CA 1
ATOM 3591 C C . TYR A 1 284 ? -18.484 -34.206 -36.876 1.000 26.570 284 TYR AAA C 1
ATOM 3592 O O . TYR A 1 284 ? -19.453 -34.221 -36.098 1.000 25.290 284 TYR AAA O 1
ATOM 3610 N N . ARG A 1 285 ? -17.679 -35.238 -37.071 1.000 26.740 285 ARG AAA N 1
ATOM 3611 C CA . ARG A 1 285 ? -17.840 -36.456 -36.240 1.000 25.370 285 ARG AAA CA 1
ATOM 3612 C C . ARG A 1 285 ? -16.528 -36.705 -35.516 1.000 29.000 285 ARG AAA C 1
ATOM 3613 O O . ARG A 1 285 ? -15.490 -36.909 -36.158 1.000 29.460 285 ARG AAA O 1
ATOM 3634 N N . PHE A 1 286 ? -16.624 -36.768 -34.193 1.000 25.950 286 PHE AAA N 1
ATOM 3635 C CA . PHE A 1 286 ? -15.513 -37.104 -33.305 1.000 25.500 286 PHE AAA CA 1
ATOM 3636 C C . PHE A 1 286 ? -15.784 -38.473 -32.675 1.000 25.760 286 PHE AAA C 1
ATOM 3637 O O . PHE A 1 286 ? -16.949 -38.900 -32.486 1.000 28.160 286 PHE AAA O 1
ATOM 3654 N N . VAL A 1 287 ? -14.702 -39.142 -32.407 1.000 27.280 287 VAL AAA N 1
ATOM 3655 C CA . VAL A 1 287 ? -14.716 -40.454 -31.690 1.000 29.620 287 VAL AAA CA 1
ATOM 3656 C C . VAL A 1 287 ? -13.615 -40.407 -30.651 1.000 30.830 287 VAL AAA C 1
ATOM 3657 O O . VAL A 1 287 ? -12.700 -39.584 -30.644 1.000 28.840 287 VAL AAA O 1
ATOM 3670 N N . PRO A 1 288 ? -13.652 -41.331 -29.665 1.000 29.910 288 PRO AAA N 1
ATOM 3671 C CA . PRO A 1 288 ? -12.595 -41.339 -28.679 1.000 31.520 288 PRO AAA CA 1
ATOM 3672 C C . PRO A 1 288 ? -11.230 -41.633 -29.283 1.000 30.770 288 PRO AAA C 1
ATOM 3673 O O . PRO A 1 288 ? -11.101 -42.479 -30.179 1.000 33.910 288 PRO AAA O 1
ATOM 3684 N N . LYS A 1 289 ? -10.247 -40.921 -28.774 1.000 29.900 289 LYS AAA N 1
ATOM 3685 C CA . LYS A 1 289 ? -8.809 -41.148 -29.054 1.000 32.010 289 LYS AAA CA 1
ATOM 3686 C C . LYS A 1 289 ? -8.443 -42.546 -28.521 1.000 38.990 289 LYS AAA C 1
ATOM 3687 O O . LYS A 1 289 ? -8.870 -42.838 -27.407 1.000 38.440 289 LYS AAA O 1
ATOM 3706 N N . LYS A 1 290 ? -7.776 -43.392 -29.304 1.000 40.520 290 LYS AAA N 1
ATOM 3707 C CA . LYS A 1 290 ? -7.439 -44.788 -28.859 1.000 49.490 290 LYS AAA CA 1
ATOM 3708 C C . LYS A 1 290 ? -5.973 -44.841 -28.404 1.000 58.970 290 LYS AAA C 1
ATOM 3709 O O . LYS A 1 290 ? -5.305 -43.794 -28.324 1.000 67.190 290 LYS AAA O 1
#

Radius of gyration: 23.95 Å; Cα contacts (8 Å, |Δi|>4): 632; chains: 1; bounding box: 35×42×72 Å